Protein AF-A0A6L2PKG3-F1 (afdb_monomer_lite)

InterPro domains:
  IPR033587 Meiosis 1 arrest protein [PTHR28642] (2-167)

Sequence (208 aa):
MQVYELEVLGCLSSSSICQSQLFGQPAHIYPTQCWHLEWEELLTNHQLFTALCKALCERDQYLLARLKGHFHTISELAGYFVLESDGSELLLKAAVSAELVLPTRDVGLPCLSDDTMAQEMFTAVSNCLDQLPLMQEFQPSNFPSGLYSILARNLQHNTLHDNNHFLNGSSNCEMGNSSHPALDVWPNEPQTRGGSKHTRGSSSSSKK

Structure (mmCIF, N/CA/C/O backbone):
data_AF-A0A6L2PKG3-F1
#
_entry.id   AF-A0A6L2PKG3-F1
#
loop_
_atom_site.group_PDB
_atom_site.id
_atom_site.type_symbol
_atom_site.label_atom_id
_atom_site.label_alt_id
_atom_site.label_comp_id
_atom_site.label_asym_id
_atom_site.label_entity_id
_atom_site.label_seq_id
_atom_site.pdbx_PDB_ins_code
_atom_site.Cartn_x
_atom_site.Cartn_y
_atom_site.Cartn_z
_atom_site.occupancy
_atom_site.B_iso_or_equiv
_atom_site.auth_seq_id
_atom_site.auth_comp_id
_atom_site.auth_asym_id
_atom_site.auth_atom_id
_atom_site.pdbx_PDB_model_num
ATOM 1 N N . MET A 1 1 ? 16.223 -14.534 -14.209 1.00 59.19 1 MET A N 1
ATOM 2 C CA . MET A 1 1 ? 15.471 -13.598 -13.350 1.00 59.19 1 MET A CA 1
ATOM 3 C C . MET A 1 1 ? 14.116 -13.406 -13.999 1.00 59.19 1 MET A C 1
ATOM 5 O O . MET A 1 1 ? 14.075 -13.185 -15.202 1.00 59.19 1 MET A O 1
ATOM 9 N N . GLN A 1 2 ? 13.035 -13.629 -13.264 1.00 74.75 2 GLN A N 1
ATOM 10 C CA . GLN A 1 2 ? 11.689 -13.551 -13.821 1.00 74.75 2 GLN A CA 1
ATOM 11 C C . GLN A 1 2 ? 11.254 -12.083 -13.852 1.00 74.75 2 GLN A C 1
ATOM 13 O O . GLN A 1 2 ? 11.398 -11.388 -12.849 1.00 74.75 2 GLN A O 1
ATOM 18 N N . VAL A 1 3 ? 10.790 -11.612 -15.008 1.00 83.38 3 VAL A N 1
ATOM 19 C CA . VAL A 1 3 ? 10.302 -10.240 -15.195 1.00 83.38 3 VAL A CA 1
ATOM 20 C C . VAL A 1 3 ? 8.791 -10.255 -15.020 1.00 83.38 3 VAL A C 1
ATOM 22 O O . VAL A 1 3 ? 8.120 -11.112 -15.589 1.00 83.38 3 VAL A O 1
ATOM 25 N N . TYR A 1 4 ? 8.284 -9.335 -14.206 1.00 88.19 4 TYR A N 1
ATOM 26 C CA . TYR A 1 4 ? 6.864 -9.159 -13.927 1.00 88.19 4 TYR A CA 1
ATOM 27 C C . TYR A 1 4 ? 6.431 -7.829 -14.534 1.00 88.19 4 TYR A C 1
ATOM 29 O O . TYR A 1 4 ? 7.102 -6.818 -14.327 1.00 88.19 4 TYR A O 1
ATOM 37 N N . GLU A 1 5 ? 5.321 -7.818 -15.265 1.00 90.75 5 GLU A N 1
ATOM 38 C CA . GLU A 1 5 ? 4.765 -6.591 -15.8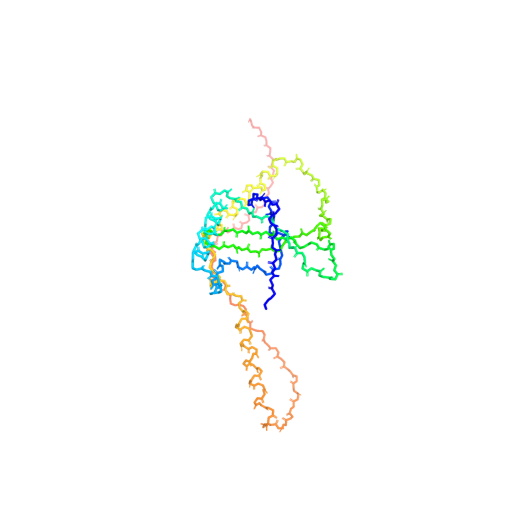33 1.00 90.75 5 GLU A CA 1
ATOM 39 C C . GLU A 1 5 ? 3.534 -6.165 -15.028 1.00 90.75 5 GLU A C 1
ATOM 41 O O . GLU A 1 5 ? 2.560 -6.911 -14.914 1.00 90.75 5 GLU A O 1
ATOM 46 N N . LEU A 1 6 ? 3.582 -4.961 -14.460 1.00 93.25 6 LEU A N 1
ATOM 47 C CA . LEU A 1 6 ? 2.461 -4.353 -13.750 1.00 93.25 6 LEU A CA 1
ATOM 48 C C . LEU A 1 6 ? 1.795 -3.314 -14.649 1.00 93.25 6 LEU A C 1
ATOM 50 O O . LEU A 1 6 ? 2.429 -2.370 -15.112 1.00 93.25 6 LEU A O 1
ATOM 54 N N . GLU A 1 7 ? 0.497 -3.470 -14.862 1.00 94.69 7 GLU A N 1
ATOM 55 C CA . GLU A 1 7 ? -0.333 -2.493 -15.549 1.00 94.69 7 GLU A CA 1
ATOM 56 C C . GLU A 1 7 ? -1.051 -1.615 -14.534 1.00 94.69 7 GLU A C 1
ATOM 58 O O . GLU A 1 7 ? -1.839 -2.112 -13.730 1.00 94.69 7 GLU A O 1
ATOM 63 N N . VAL A 1 8 ? -0.815 -0.307 -14.597 1.00 96.62 8 VAL A N 1
ATOM 64 C CA . VAL A 1 8 ? -1.538 0.670 -13.780 1.00 96.62 8 VAL A CA 1
ATOM 65 C C . VAL A 1 8 ? -2.966 0.803 -14.309 1.00 96.62 8 VAL A C 1
ATOM 67 O O . VAL A 1 8 ? -3.179 1.176 -15.460 1.00 96.62 8 VAL A O 1
ATOM 70 N N . LEU A 1 9 ? -3.942 0.501 -13.455 1.00 96.44 9 LEU A N 1
ATOM 71 C CA . LEU A 1 9 ? -5.370 0.595 -13.757 1.00 96.44 9 LEU A CA 1
ATOM 72 C C . LEU A 1 9 ? -5.948 1.971 -13.413 1.00 96.44 9 LEU A C 1
ATOM 74 O O . LEU A 1 9 ? -6.900 2.415 -14.048 1.00 96.44 9 LEU A O 1
ATOM 78 N N . GLY A 1 10 ? -5.389 2.643 -12.406 1.00 97.00 10 GLY A N 1
ATOM 79 C CA . GLY A 1 10 ? -5.834 3.969 -11.992 1.00 97.00 10 GLY A CA 1
ATOM 80 C C . GLY A 1 10 ? -5.193 4.444 -10.692 1.00 97.00 10 GLY A C 1
ATOM 81 O O . GLY A 1 10 ? -4.380 3.738 -10.093 1.00 97.00 10 GLY A O 1
ATOM 82 N N . CYS A 1 11 ? -5.590 5.641 -10.260 1.00 97.00 11 CYS A N 1
ATOM 83 C CA . CYS A 1 11 ? -5.205 6.209 -8.971 1.00 97.00 11 CYS A CA 1
ATOM 84 C C . CYS A 1 11 ? -6.323 6.024 -7.939 1.00 97.00 11 CYS A C 1
ATOM 86 O O . CYS A 1 11 ? -7.505 6.154 -8.260 1.00 97.00 11 CYS A O 1
ATOM 88 N N . LEU A 1 12 ? -5.935 5.780 -6.694 1.00 95.94 12 LEU A N 1
ATOM 89 C CA . LEU A 1 12 ? -6.803 5.694 -5.525 1.00 95.94 12 LEU A CA 1
ATOM 90 C C . LEU A 1 12 ? -6.455 6.829 -4.561 1.00 95.94 12 LEU A C 1
ATOM 92 O O . LEU A 1 12 ? -5.289 7.193 -4.449 1.00 95.94 12 LEU A O 1
ATOM 96 N N . SER A 1 13 ? -7.440 7.370 -3.846 1.00 95.06 13 SER A N 1
ATOM 97 C CA . SER A 1 13 ? -7.170 8.237 -2.687 1.00 95.06 13 SER A CA 1
ATOM 98 C C . SER A 1 13 ? -6.563 7.397 -1.563 1.00 95.06 13 SER A C 1
ATOM 100 O O . SER A 1 13 ? -7.021 6.268 -1.362 1.00 95.06 13 SER A O 1
ATOM 102 N N . SER A 1 14 ? -5.606 7.921 -0.798 1.00 89.00 14 SER A N 1
ATOM 103 C CA . SER A 1 14 ? -5.003 7.185 0.327 1.00 89.00 14 SER A CA 1
ATOM 104 C C . SER A 1 14 ? -6.048 6.696 1.344 1.00 89.00 14 SER A C 1
ATOM 106 O O . SER A 1 14 ? -5.991 5.571 1.833 1.00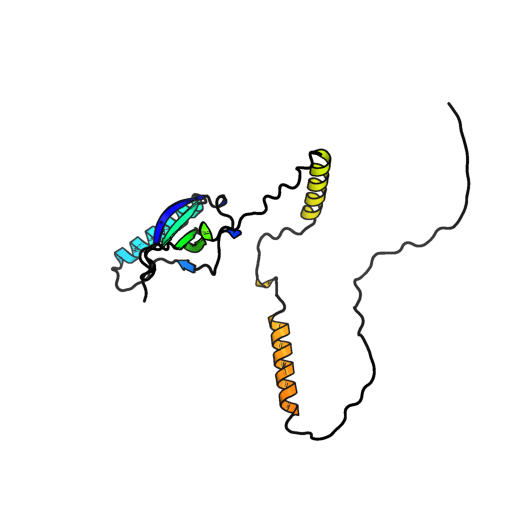 89.00 14 SER A O 1
ATOM 108 N N . SER A 1 15 ? -7.091 7.501 1.560 1.00 92.50 15 SER A N 1
ATOM 109 C CA . SER A 1 15 ? -8.237 7.213 2.429 1.00 92.50 15 SER A CA 1
ATOM 110 C C . SER A 1 15 ? -9.242 6.195 1.876 1.00 92.50 15 SER A C 1
ATOM 112 O O . SER A 1 15 ? -10.135 5.762 2.603 1.00 92.50 15 SER A O 1
ATOM 114 N N . SER A 1 16 ? -9.143 5.820 0.596 1.00 90.50 16 SER A N 1
ATOM 115 C CA . SER A 1 16 ? -10.139 4.960 -0.062 1.00 90.50 16 SER A CA 1
ATOM 116 C C . SER A 1 16 ? -9.920 3.464 0.151 1.00 90.50 16 SER A C 1
ATOM 118 O O . SER A 1 16 ? -10.818 2.678 -0.146 1.00 90.50 16 SER A O 1
ATOM 120 N N . ILE A 1 17 ? -8.756 3.064 0.671 1.00 90.06 17 ILE A N 1
ATOM 121 C CA . ILE A 1 17 ? -8.424 1.662 0.916 1.00 90.06 17 ILE A CA 1
ATOM 122 C C . ILE A 1 17 ? -8.165 1.403 2.397 1.00 90.06 17 ILE A C 1
ATOM 124 O O . ILE A 1 17 ? -7.425 2.124 3.064 1.00 90.06 17 ILE A O 1
ATOM 128 N N . CYS A 1 18 ? -8.766 0.336 2.922 1.00 89.19 18 CYS A N 1
ATOM 129 C CA . CYS A 1 18 ? -8.509 -0.100 4.288 1.00 89.19 18 CYS A CA 1
ATOM 130 C C . CYS A 1 18 ? -7.299 -1.040 4.328 1.00 89.19 18 CYS A C 1
ATOM 132 O O . CYS A 1 18 ? -7.160 -1.909 3.469 1.00 89.19 18 CYS A O 1
ATOM 134 N N . GLN A 1 19 ? -6.471 -0.956 5.375 1.00 89.56 19 GLN A N 1
ATOM 135 C CA . GLN A 1 19 ? -5.358 -1.898 5.565 1.00 89.56 19 GLN A CA 1
ATOM 136 C C . GLN A 1 19 ? -5.829 -3.361 5.670 1.00 89.56 19 GLN A C 1
ATOM 138 O O . GLN A 1 19 ? -5.064 -4.260 5.352 1.00 89.56 19 GLN A O 1
ATOM 143 N N . SER A 1 20 ? -7.089 -3.622 6.046 1.00 89.62 20 SER A N 1
ATOM 144 C CA . SER A 1 20 ? -7.669 -4.977 6.047 1.00 89.62 20 SER A CA 1
ATOM 145 C C . SER A 1 20 ? -7.888 -5.563 4.646 1.00 89.62 20 SER A C 1
ATOM 147 O O . SER A 1 20 ? -8.054 -6.773 4.508 1.00 89.62 20 SER A O 1
ATOM 149 N N . GLN A 1 21 ? -7.890 -4.720 3.611 1.00 90.94 21 GLN A N 1
ATOM 150 C CA . GLN A 1 21 ? -7.979 -5.116 2.203 1.00 90.94 21 GLN A CA 1
ATOM 151 C C . GLN A 1 21 ? -6.596 -5.281 1.562 1.00 90.94 21 GLN A C 1
ATOM 153 O O . GLN A 1 21 ? -6.498 -5.543 0.363 1.00 90.94 21 GLN A O 1
ATOM 158 N N . LEU A 1 22 ? -5.529 -5.130 2.347 1.00 93.56 22 LEU A N 1
ATOM 159 C CA . LEU A 1 22 ? -4.151 -5.341 1.935 1.00 93.56 22 LEU A CA 1
ATOM 160 C C . LEU A 1 22 ? -3.585 -6.528 2.709 1.00 93.56 22 LEU A C 1
ATOM 162 O O . LEU A 1 22 ? -3.863 -6.704 3.894 1.00 93.56 22 LEU A O 1
ATOM 166 N N . PHE A 1 23 ? -2.798 -7.369 2.046 1.00 91.19 23 PHE A N 1
ATOM 167 C CA . PHE A 1 23 ? -2.243 -8.558 2.686 1.00 91.19 23 PHE A CA 1
ATOM 168 C C . PHE A 1 23 ? -0.859 -8.921 2.157 1.00 91.19 23 PHE A C 1
ATOM 170 O O . PHE A 1 23 ? -0.375 -8.401 1.150 1.00 91.19 23 PHE A O 1
ATOM 177 N N . GLY A 1 24 ? -0.234 -9.865 2.859 1.00 90.31 24 GLY A N 1
ATOM 178 C CA . GLY A 1 24 ? 1.090 -10.365 2.531 1.00 90.31 24 GLY A CA 1
ATOM 179 C C . GLY A 1 24 ? 2.212 -9.434 2.978 1.00 90.31 24 GLY A C 1
ATOM 180 O O . GLY A 1 24 ? 2.000 -8.404 3.618 1.00 90.31 24 GLY A O 1
ATOM 181 N N . GLN A 1 25 ? 3.436 -9.848 2.664 1.00 91.75 25 GLN A N 1
ATOM 182 C CA . GLN A 1 25 ? 4.620 -9.045 2.917 1.00 91.75 25 GLN A CA 1
ATOM 183 C C . GLN A 1 25 ? 4.756 -7.990 1.810 1.00 91.75 25 GLN A C 1
ATOM 185 O O . GLN A 1 25 ? 4.758 -8.364 0.634 1.00 91.75 25 GLN A O 1
ATOM 190 N N . PRO A 1 26 ? 4.874 -6.697 2.152 1.00 93.88 26 PRO A N 1
ATOM 191 C CA . PRO A 1 26 ? 5.075 -5.661 1.154 1.00 93.88 26 PRO A CA 1
ATOM 192 C C . PRO A 1 26 ? 6.450 -5.790 0.486 1.00 93.88 26 PRO A C 1
ATOM 194 O O . PRO A 1 26 ? 7.408 -6.273 1.096 1.00 93.88 26 PRO A O 1
ATOM 197 N N . ALA A 1 27 ? 6.550 -5.329 -0.759 1.00 93.50 27 ALA A N 1
ATOM 198 C CA . ALA A 1 27 ? 7.800 -5.282 -1.512 1.00 93.50 27 ALA A CA 1
ATOM 199 C C . ALA A 1 27 ? 8.176 -3.838 -1.855 1.00 93.50 27 ALA A C 1
ATOM 201 O O . ALA A 1 27 ? 7.320 -3.046 -2.239 1.00 93.50 27 ALA A O 1
ATOM 202 N N . HIS A 1 28 ? 9.462 -3.511 -1.750 1.00 94.94 28 HIS A N 1
ATOM 203 C CA . HIS A 1 28 ? 9.989 -2.208 -2.147 1.00 94.94 28 HIS A CA 1
ATOM 204 C C . HIS A 1 28 ? 10.347 -2.225 -3.634 1.00 94.94 28 HIS A C 1
ATOM 206 O O . HIS A 1 28 ? 11.018 -3.143 -4.115 1.00 94.94 28 HIS A O 1
ATOM 212 N N . ILE A 1 29 ? 9.900 -1.208 -4.360 1.00 95.06 29 ILE A N 1
ATOM 213 C CA . ILE A 1 29 ? 10.200 -0.995 -5.770 1.00 95.06 29 ILE A CA 1
ATOM 214 C C . ILE A 1 29 ? 11.140 0.200 -5.883 1.00 95.06 29 ILE A C 1
ATOM 216 O O . ILE A 1 29 ? 10.873 1.281 -5.358 1.00 95.06 29 ILE A O 1
ATOM 220 N N . TYR A 1 30 ? 12.210 -0.015 -6.642 1.00 94.88 30 TYR A N 1
ATOM 221 C CA . TYR A 1 30 ? 13.256 0.954 -6.929 1.00 94.88 30 TYR A CA 1
ATOM 222 C C . TYR A 1 30 ? 13.420 1.126 -8.438 1.00 94.88 30 TYR A C 1
ATOM 224 O O . TYR A 1 30 ? 13.179 0.172 -9.191 1.00 94.88 30 TYR A O 1
ATOM 232 N N . PRO A 1 31 ? 13.896 2.293 -8.906 1.00 94.50 31 PRO A N 1
ATOM 233 C CA . PRO A 1 31 ? 14.314 2.429 -10.290 1.00 94.50 31 PRO A CA 1
ATOM 234 C C . PRO A 1 31 ? 15.475 1.467 -10.562 1.00 94.50 31 PRO A C 1
ATOM 236 O O . PRO A 1 31 ? 16.392 1.320 -9.752 1.00 94.50 31 PRO A O 1
ATOM 239 N N . THR A 1 32 ? 15.431 0.799 -11.714 1.00 92.12 32 THR A N 1
ATOM 240 C CA . THR A 1 32 ? 16.469 -0.159 -12.102 1.00 92.12 32 THR A CA 1
ATOM 241 C C . THR A 1 32 ? 17.841 0.509 -12.203 1.00 92.12 32 THR A C 1
ATOM 243 O O . THR A 1 32 ? 17.966 1.638 -12.671 1.00 92.12 32 THR A O 1
ATOM 246 N N . GLN A 1 33 ? 18.874 -0.222 -11.789 1.00 90.56 33 GLN A N 1
ATOM 247 C CA . GLN A 1 33 ? 20.287 0.122 -11.988 1.00 90.56 33 GLN A CA 1
ATOM 248 C C . GLN A 1 33 ? 20.949 -0.874 -12.954 1.00 90.56 33 GLN A C 1
ATOM 250 O O . GLN A 1 33 ? 22.144 -1.156 -12.867 1.00 90.56 33 GLN A O 1
ATOM 255 N N . CYS A 1 34 ? 20.152 -1.496 -13.830 1.00 88.56 34 CYS A N 1
ATOM 256 C CA . CYS A 1 34 ? 20.637 -2.509 -14.757 1.00 88.56 34 CYS A CA 1
ATOM 257 C C . CYS A 1 34 ? 21.667 -1.913 -15.721 1.00 88.56 34 CYS A C 1
ATOM 259 O O . CYS A 1 34 ? 21.332 -1.096 -16.571 1.00 88.56 34 CYS A O 1
ATOM 261 N N . TRP A 1 35 ? 22.906 -2.394 -15.635 1.00 84.88 35 TRP A N 1
ATOM 262 C CA . TRP A 1 35 ? 24.022 -1.915 -16.454 1.00 84.88 35 TRP A CA 1
ATOM 263 C C . TRP A 1 35 ? 23.871 -2.181 -17.959 1.00 84.88 35 TRP A C 1
ATOM 265 O O . TRP A 1 35 ? 24.628 -1.623 -18.742 1.00 84.88 35 TRP A O 1
ATOM 275 N N . HIS A 1 36 ? 22.933 -3.043 -18.369 1.00 89.38 36 HIS A N 1
ATOM 276 C CA . HIS A 1 36 ? 22.673 -3.320 -19.787 1.00 89.38 36 HIS A CA 1
ATOM 277 C C . HIS A 1 36 ? 21.881 -2.202 -20.484 1.00 89.38 36 HIS A C 1
ATOM 279 O O . HIS A 1 36 ? 21.731 -2.256 -21.701 1.00 89.38 36 HIS A O 1
ATOM 285 N N . LEU A 1 37 ? 21.331 -1.246 -19.730 1.00 89.94 37 LEU A N 1
ATOM 286 C CA . LEU A 1 37 ? 20.651 -0.076 -20.279 1.00 89.94 37 LEU A CA 1
ATOM 287 C C . LEU A 1 37 ? 21.652 1.061 -20.486 1.00 89.94 37 LEU A C 1
ATOM 289 O O . LEU A 1 37 ? 22.631 1.185 -19.747 1.00 89.94 37 LEU A O 1
ATOM 293 N N . GLU A 1 38 ? 21.376 1.915 -21.466 1.00 94.94 38 GLU A N 1
ATOM 294 C CA . GLU A 1 38 ? 22.182 3.110 -21.704 1.00 94.94 38 GLU A CA 1
ATOM 295 C C . GLU A 1 38 ? 22.088 4.075 -20.513 1.00 94.94 38 GLU A C 1
ATOM 297 O O . GLU A 1 38 ? 21.046 4.209 -19.863 1.00 94.94 38 GLU A O 1
ATOM 302 N N . TRP A 1 39 ? 23.175 4.795 -20.228 1.00 93.12 39 TRP A N 1
ATOM 303 C CA . TRP A 1 39 ? 23.236 5.704 -19.077 1.00 93.12 39 TRP A CA 1
ATOM 304 C C . TRP A 1 39 ? 22.135 6.773 -19.087 1.00 93.12 39 TRP A C 1
ATOM 306 O O . TRP A 1 39 ? 21.582 7.097 -18.035 1.00 93.12 39 TRP A O 1
ATOM 316 N N . GLU A 1 40 ? 21.796 7.307 -20.261 1.00 95.69 40 GLU A N 1
ATOM 317 C CA . GLU A 1 40 ? 20.725 8.298 -20.415 1.00 95.69 40 GLU A CA 1
ATOM 318 C C . GLU A 1 40 ? 19.339 7.708 -20.118 1.00 95.69 40 GLU A C 1
ATOM 320 O O . GLU A 1 40 ? 18.490 8.381 -19.527 1.00 95.69 40 GLU A O 1
ATOM 325 N N . GLU A 1 41 ? 19.120 6.438 -20.467 1.00 95.50 41 GLU A N 1
ATOM 326 C CA . GLU A 1 41 ? 17.889 5.708 -20.163 1.00 95.50 41 GLU A CA 1
ATOM 327 C C . GLU A 1 41 ? 17.767 5.457 -18.656 1.00 95.50 41 GLU A C 1
ATOM 329 O O . GLU A 1 41 ? 16.721 5.735 -18.067 1.00 95.50 41 GLU A O 1
ATOM 334 N N . LEU A 1 42 ? 18.854 5.027 -18.003 1.00 95.62 42 LEU A N 1
ATOM 335 C CA . LEU A 1 42 ? 18.903 4.863 -16.546 1.00 95.62 42 LEU A CA 1
ATOM 336 C C . LEU A 1 42 ? 18.614 6.176 -15.813 1.00 95.62 42 LEU A C 1
ATOM 338 O O . LEU A 1 42 ? 17.816 6.197 -14.872 1.00 95.62 42 LEU A O 1
ATOM 342 N N . LEU A 1 43 ? 19.231 7.277 -16.254 1.00 95.31 43 LEU A N 1
ATOM 343 C CA . LEU A 1 43 ? 19.035 8.594 -15.654 1.00 95.31 43 LEU A CA 1
ATOM 344 C C . LEU A 1 43 ? 17.591 9.078 -15.826 1.00 95.31 43 LEU A C 1
ATOM 346 O O . LEU A 1 43 ? 16.977 9.542 -14.863 1.00 95.31 43 LEU A O 1
ATOM 350 N N . THR A 1 44 ? 17.037 8.931 -17.030 1.00 96.38 44 THR A N 1
ATOM 351 C CA . THR A 1 44 ? 15.655 9.320 -17.336 1.00 96.38 44 THR A CA 1
ATOM 352 C C . THR A 1 44 ? 14.664 8.490 -16.523 1.00 96.38 44 THR A C 1
ATOM 354 O O . THR A 1 44 ? 13.768 9.051 -15.893 1.00 96.38 44 THR A O 1
ATOM 357 N N . ASN A 1 45 ? 14.851 7.168 -16.453 1.00 95.69 45 ASN A N 1
ATOM 358 C CA . ASN A 1 45 ? 14.023 6.282 -15.636 1.00 95.69 45 ASN A CA 1
ATOM 359 C C . ASN A 1 45 ? 14.068 6.672 -14.151 1.00 95.69 45 ASN A C 1
ATOM 361 O O . ASN A 1 45 ? 13.030 6.750 -13.499 1.00 95.69 45 ASN A O 1
ATOM 365 N N . HIS A 1 46 ? 15.255 6.972 -13.620 1.00 95.81 46 HIS A N 1
ATOM 366 C CA . HIS A 1 46 ? 15.408 7.414 -12.235 1.00 95.81 46 HIS A CA 1
ATOM 367 C C . HIS A 1 46 ? 14.664 8.732 -11.958 1.00 95.81 46 HIS A C 1
ATOM 369 O O . HIS A 1 46 ? 13.958 8.852 -10.953 1.00 95.81 46 HIS A O 1
ATOM 375 N N . GLN A 1 47 ? 14.780 9.712 -12.858 1.00 96.25 47 GLN A N 1
ATOM 376 C CA . GLN A 1 47 ? 14.092 11.000 -12.732 1.00 96.25 47 GLN A CA 1
ATOM 377 C C . GLN A 1 47 ? 12.570 10.852 -12.826 1.00 96.25 47 GLN A C 1
ATOM 379 O O . GLN A 1 47 ? 11.856 11.424 -12.002 1.00 96.25 47 GLN A O 1
ATOM 384 N N . LEU A 1 48 ? 12.072 10.056 -13.777 1.00 96.94 48 LEU A N 1
ATOM 385 C CA . LEU A 1 48 ? 10.642 9.776 -13.931 1.00 96.94 48 LEU A CA 1
ATOM 386 C C . LEU A 1 48 ? 10.074 9.047 -12.715 1.00 96.94 48 LEU A C 1
ATOM 388 O O . LEU A 1 48 ? 9.023 9.437 -12.213 1.00 96.94 48 LEU A O 1
ATOM 392 N N . PHE A 1 49 ? 10.780 8.034 -12.210 1.00 97.12 49 PHE A N 1
ATOM 393 C CA . PHE A 1 49 ? 10.376 7.308 -11.010 1.00 97.12 49 PHE A CA 1
ATOM 394 C C . PHE A 1 49 ? 10.298 8.241 -9.795 1.00 97.12 49 PHE A C 1
ATOM 396 O O . PHE A 1 49 ? 9.289 8.278 -9.101 1.00 97.12 49 PHE A O 1
ATOM 403 N N . THR A 1 50 ? 11.319 9.075 -9.587 1.00 96.44 50 THR A N 1
ATOM 404 C CA . THR A 1 50 ? 11.332 10.051 -8.485 1.00 96.44 50 THR A CA 1
ATOM 405 C C . THR A 1 50 ? 10.196 11.070 -8.616 1.00 96.44 50 THR A C 1
ATOM 407 O O . THR A 1 50 ? 9.547 11.416 -7.628 1.00 96.44 50 THR A O 1
ATOM 410 N N . ALA A 1 51 ? 9.935 11.559 -9.832 1.00 97.19 51 ALA A N 1
ATOM 411 C CA . ALA A 1 51 ? 8.833 12.480 -10.094 1.00 97.19 51 ALA A CA 1
ATOM 412 C C . ALA A 1 51 ? 7.469 11.823 -9.835 1.00 97.19 51 ALA A C 1
ATOM 414 O O . ALA A 1 51 ? 6.594 12.458 -9.250 1.00 97.19 51 ALA A O 1
ATOM 415 N N . LEU A 1 52 ? 7.306 10.551 -10.213 1.00 97.38 52 LEU A N 1
ATOM 416 C CA . LEU A 1 52 ? 6.111 9.763 -9.924 1.00 97.38 52 LEU A CA 1
ATOM 417 C C . LEU A 1 52 ? 5.886 9.634 -8.413 1.00 97.38 52 LEU A C 1
ATOM 419 O O . LEU A 1 52 ? 4.795 9.953 -7.944 1.00 97.38 52 LEU A O 1
ATOM 423 N N . CYS A 1 53 ? 6.908 9.228 -7.653 1.00 96.94 53 CYS A N 1
ATOM 424 C CA . CYS A 1 53 ? 6.810 9.082 -6.200 1.00 96.94 53 CYS A CA 1
ATOM 425 C C . CYS A 1 53 ? 6.375 10.388 -5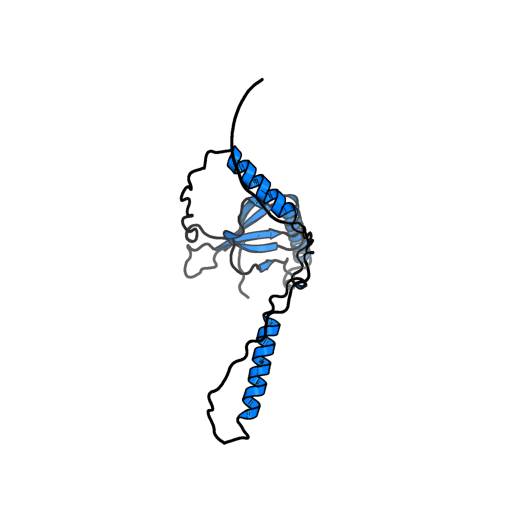.525 1.00 96.94 53 CYS A C 1
ATOM 427 O O . CYS A 1 53 ? 5.446 10.392 -4.716 1.00 96.94 53 CYS A O 1
ATOM 429 N N . LYS A 1 54 ? 6.997 11.513 -5.898 1.00 96.75 54 LYS A N 1
ATOM 430 C CA . LYS A 1 54 ? 6.633 12.836 -5.369 1.00 96.75 54 LYS A CA 1
ATOM 431 C C . LYS A 1 54 ? 5.214 13.240 -5.746 1.00 96.75 54 LYS A C 1
ATOM 433 O O . LYS A 1 54 ? 4.463 13.675 -4.880 1.00 96.75 54 LYS A O 1
ATOM 438 N N . ALA A 1 55 ? 4.826 13.050 -7.007 1.00 96.75 55 ALA A N 1
ATOM 439 C CA . ALA A 1 55 ? 3.489 13.396 -7.475 1.00 96.75 55 ALA A CA 1
ATOM 440 C C . ALA A 1 55 ? 2.392 12.603 -6.749 1.00 96.75 55 ALA A C 1
ATOM 442 O O . ALA A 1 55 ? 1.324 13.152 -6.491 1.00 96.75 55 ALA A O 1
ATOM 443 N N . LEU A 1 56 ? 2.643 11.334 -6.411 1.00 96.69 56 LEU A N 1
ATOM 444 C CA . LEU A 1 56 ? 1.717 10.516 -5.625 1.00 96.69 56 LEU A CA 1
ATOM 445 C C . LEU A 1 56 ? 1.588 11.020 -4.183 1.00 96.69 56 LEU A C 1
ATOM 447 O O . LEU A 1 56 ? 0.467 11.180 -3.706 1.00 96.69 56 LEU A O 1
ATOM 451 N N . CYS A 1 57 ? 2.705 11.348 -3.522 1.00 95.00 57 CYS A N 1
ATOM 452 C CA . CYS A 1 57 ? 2.685 11.903 -2.165 1.00 95.00 57 CYS A CA 1
ATOM 453 C C . CYS A 1 57 ? 1.987 13.266 -2.100 1.00 95.00 57 CYS A C 1
ATOM 455 O O . CYS A 1 57 ? 1.132 13.476 -1.249 1.00 95.00 57 CYS A O 1
ATOM 457 N N . GLU A 1 58 ? 2.310 14.187 -3.013 1.00 96.00 58 GLU A N 1
ATOM 458 C CA . GLU A 1 58 ? 1.710 15.530 -3.049 1.00 96.00 58 GLU A CA 1
ATOM 459 C C . GLU A 1 58 ? 0.198 15.498 -3.302 1.00 96.00 58 GLU A C 1
ATOM 461 O O . GLU A 1 58 ? -0.524 16.406 -2.893 1.00 96.00 58 GLU A O 1
ATOM 466 N N . ARG A 1 59 ? -0.284 14.456 -3.988 1.00 96.12 59 ARG A N 1
ATOM 467 C CA . ARG A 1 59 ? -1.704 14.261 -4.298 1.00 96.12 59 ARG A CA 1
ATOM 468 C C . ARG A 1 59 ? -2.432 13.376 -3.294 1.00 96.12 59 ARG A C 1
ATOM 470 O O . ARG A 1 59 ? -3.633 13.195 -3.466 1.00 96.12 59 ARG A O 1
ATOM 477 N N . ASP A 1 60 ? -1.731 12.833 -2.300 1.00 95.62 60 ASP A N 1
ATOM 478 C CA . ASP A 1 60 ? -2.261 11.859 -1.341 1.00 95.62 60 ASP A CA 1
ATOM 479 C C . ASP A 1 60 ? -2.943 10.663 -2.044 1.00 95.62 60 ASP A C 1
ATOM 481 O O . ASP A 1 60 ? -4.082 10.275 -1.764 1.00 95.62 60 ASP A O 1
ATOM 485 N N . GLN A 1 61 ? -2.252 10.125 -3.057 1.00 96.94 61 GLN A N 1
ATOM 486 C CA . GLN A 1 61 ? -2.764 9.097 -3.961 1.00 96.94 61 GLN A CA 1
ATOM 487 C C . GLN A 1 61 ? -1.876 7.856 -4.011 1.00 96.94 61 GLN A C 1
ATOM 489 O O . GLN A 1 61 ? -0.651 7.929 -3.954 1.00 96.94 61 GLN A O 1
ATOM 494 N N . TYR A 1 62 ? -2.517 6.710 -4.224 1.00 96.75 62 TYR A N 1
ATOM 495 C CA . TYR A 1 62 ? -1.881 5.426 -4.505 1.00 96.75 62 TYR A CA 1
ATOM 496 C C . TYR A 1 62 ? -2.169 4.982 -5.939 1.00 96.75 62 TYR A C 1
ATOM 498 O O . TYR A 1 62 ? -3.145 5.423 -6.548 1.00 96.75 62 TYR A O 1
ATOM 506 N N . LEU A 1 63 ? -1.358 4.073 -6.480 1.00 97.44 63 LEU A N 1
ATOM 507 C CA . LEU A 1 63 ? -1.652 3.427 -7.763 1.00 97.44 63 LEU A CA 1
ATOM 508 C C . LEU A 1 63 ? -2.285 2.061 -7.532 1.00 97.44 63 LEU A C 1
ATOM 510 O O . LEU A 1 63 ? -1.744 1.246 -6.789 1.00 97.44 63 LEU A O 1
ATOM 514 N N . LEU A 1 64 ? -3.388 1.786 -8.222 1.00 97.25 64 LEU A N 1
ATOM 515 C CA . LEU A 1 64 ? -3.917 0.436 -8.368 1.00 97.25 64 LEU A CA 1
ATOM 516 C C . LEU A 1 64 ? -3.318 -0.184 -9.626 1.00 97.25 64 LEU A C 1
ATOM 518 O O . LEU A 1 64 ? -3.464 0.367 -10.719 1.00 97.25 64 LEU A O 1
ATOM 522 N N . ALA A 1 65 ? -2.680 -1.338 -9.486 1.00 96.31 65 ALA A N 1
ATOM 523 C CA . ALA A 1 65 ? -2.072 -2.064 -10.586 1.00 96.31 65 ALA A CA 1
ATOM 524 C C . ALA A 1 65 ? -2.540 -3.519 -10.646 1.00 96.31 65 ALA A C 1
ATOM 526 O O . ALA A 1 65 ? -2.964 -4.108 -9.651 1.00 96.31 65 ALA A O 1
ATOM 527 N N 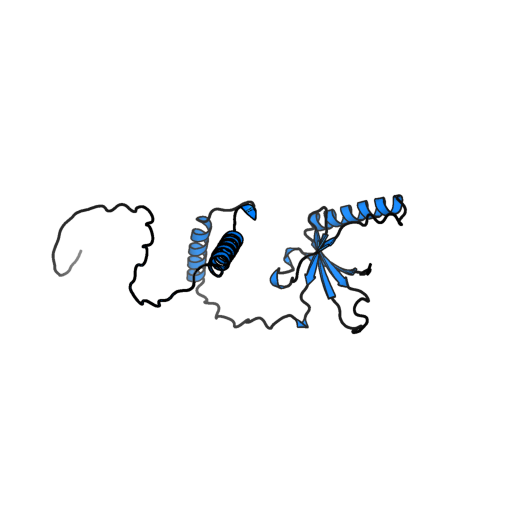. ARG A 1 66 ? -2.430 -4.107 -11.834 1.00 93.94 66 ARG A N 1
ATOM 528 C CA . ARG A 1 66 ? -2.692 -5.519 -12.107 1.00 93.94 66 ARG A CA 1
ATOM 529 C C . ARG A 1 66 ? -1.459 -6.175 -12.706 1.00 93.94 66 ARG A C 1
ATOM 531 O O . ARG A 1 66 ? -0.830 -5.614 -13.598 1.00 93.94 66 ARG A O 1
ATOM 538 N N . LEU A 1 67 ? -1.153 -7.390 -12.268 1.00 90.88 67 LEU A N 1
ATOM 539 C CA . LEU A 1 67 ? -0.089 -8.198 -12.856 1.00 90.88 67 LEU A CA 1
ATOM 540 C C . LEU A 1 67 ? -0.518 -8.790 -14.208 1.00 90.88 67 LEU A C 1
ATOM 542 O O . LEU A 1 67 ? -1.547 -9.462 -14.298 1.00 90.88 67 LEU A O 1
ATOM 546 N N . LYS A 1 68 ? 0.280 -8.561 -15.254 1.00 87.19 68 LYS A N 1
ATOM 547 C CA . LYS A 1 68 ? 0.057 -9.071 -16.612 1.00 87.19 68 LYS A CA 1
ATOM 548 C C . LYS A 1 68 ? 0.754 -10.407 -16.851 1.00 87.19 68 LYS A C 1
ATOM 550 O O . LYS A 1 68 ? 1.902 -10.592 -16.467 1.00 87.19 68 LYS A O 1
ATOM 555 N N . GLY A 1 69 ? 0.063 -11.316 -17.546 1.00 71.75 69 GLY A N 1
ATOM 556 C CA . GLY A 1 69 ? 0.669 -12.452 -18.260 1.00 71.75 69 GLY A CA 1
ATOM 557 C C . GLY A 1 69 ? 1.389 -13.506 -17.413 1.00 71.75 69 GLY A C 1
ATOM 558 O O . GLY A 1 69 ? 2.046 -14.378 -17.976 1.00 71.75 69 GLY A O 1
ATOM 559 N N . HIS A 1 70 ? 1.279 -13.443 -16.084 1.00 67.19 70 HIS A N 1
ATOM 560 C CA . HIS A 1 70 ? 2.179 -14.181 -15.194 1.00 67.19 70 HIS A CA 1
ATOM 561 C C . HIS A 1 70 ? 1.672 -15.551 -14.748 1.00 67.19 70 HIS A C 1
ATOM 563 O O . HIS A 1 70 ? 2.449 -16.409 -14.331 1.00 67.19 70 HIS A O 1
ATOM 569 N N . PHE A 1 71 ? 0.368 -15.782 -14.853 1.00 65.75 71 PHE A N 1
ATOM 570 C CA . PHE A 1 71 ? -0.248 -17.057 -14.506 1.00 65.75 71 PHE A CA 1
ATOM 571 C C . PHE A 1 71 ? -0.402 -17.901 -15.774 1.00 65.75 71 PHE A C 1
ATOM 573 O O . PHE A 1 71 ? -1.495 -18.055 -16.310 1.00 65.75 71 PHE A O 1
ATOM 580 N N . HIS A 1 72 ? 0.714 -18.446 -16.274 1.00 59.91 72 HIS A N 1
ATOM 581 C CA . HIS A 1 72 ? 0.746 -19.256 -17.505 1.00 59.91 72 HIS A CA 1
ATOM 582 C C . HIS A 1 72 ? -0.217 -20.458 -17.488 1.00 59.91 72 HIS A C 1
ATOM 584 O O . HIS A 1 72 ? -0.629 -20.928 -18.544 1.00 59.91 72 HIS A O 1
ATOM 590 N N . THR A 1 73 ? -0.590 -20.951 -16.306 1.00 59.62 73 THR A N 1
ATOM 591 C CA . THR A 1 73 ? -1.546 -22.051 -16.115 1.00 59.62 73 THR A CA 1
ATOM 592 C C . THR A 1 73 ? -2.998 -21.601 -15.951 1.00 59.62 73 THR A C 1
ATOM 594 O O . THR A 1 73 ? -3.891 -22.425 -16.123 1.00 59.62 73 THR A O 1
ATOM 597 N N . ILE A 1 74 ? -3.259 -20.330 -15.619 1.00 62.72 74 ILE A N 1
ATOM 598 C CA . ILE A 1 74 ? -4.606 -19.800 -15.355 1.00 62.72 74 ILE A CA 1
ATOM 599 C C . ILE A 1 74 ? -4.678 -18.377 -15.917 1.00 62.72 74 ILE A C 1
ATOM 601 O O . ILE A 1 74 ? -4.535 -17.395 -15.195 1.00 62.72 74 ILE A O 1
ATOM 605 N N . SER A 1 75 ? -4.891 -18.269 -17.230 1.00 62.38 75 SER A N 1
ATOM 606 C CA . SER A 1 75 ? -4.870 -16.991 -17.959 1.00 62.38 75 SER A CA 1
ATOM 607 C C . SER A 1 75 ? -5.943 -15.982 -17.509 1.00 62.38 75 SER A C 1
ATOM 609 O O . SER A 1 75 ? -5.890 -14.823 -17.915 1.00 62.38 75 SER A O 1
ATOM 611 N N . GLU A 1 76 ? -6.914 -16.415 -16.704 1.00 69.50 76 GLU A N 1
ATOM 612 C CA . GLU A 1 76 ? -8.025 -15.603 -16.191 1.00 69.50 76 GLU A CA 1
ATOM 613 C C . GLU A 1 76 ? -7.746 -15.011 -14.800 1.00 69.50 76 GLU A C 1
ATOM 615 O O . GLU A 1 76 ? -8.447 -14.094 -14.374 1.00 69.50 76 GLU A O 1
ATOM 620 N N . LEU A 1 77 ? -6.725 -15.505 -14.087 1.00 77.19 77 LEU A N 1
ATOM 621 C CA . LEU A 1 77 ? -6.405 -15.023 -12.747 1.00 77.19 77 LEU A CA 1
ATOM 622 C C . LEU A 1 77 ? -5.664 -13.684 -12.828 1.00 77.19 77 LEU A C 1
ATOM 624 O O . LEU A 1 77 ? -4.615 -13.575 -13.464 1.00 77.19 77 LEU A O 1
ATOM 628 N N . ALA A 1 78 ? -6.188 -12.673 -12.142 1.00 82.25 78 ALA A N 1
ATOM 629 C CA . ALA A 1 78 ? -5.568 -11.361 -12.029 1.00 82.25 78 ALA A CA 1
ATOM 630 C C . ALA A 1 78 ? -5.094 -11.122 -10.592 1.00 82.25 78 ALA A C 1
ATOM 632 O O . ALA A 1 78 ? -5.875 -11.209 -9.649 1.00 82.25 78 ALA A O 1
ATOM 633 N N . GLY A 1 79 ? -3.813 -10.790 -10.429 1.00 89.62 79 GLY A N 1
ATOM 634 C CA . GLY A 1 79 ? -3.281 -10.292 -9.162 1.00 89.62 79 GLY A CA 1
ATOM 635 C C . GLY A 1 79 ? -3.377 -8.772 -9.120 1.00 89.62 79 GLY A C 1
ATOM 636 O O . GLY A 1 79 ? -2.852 -8.117 -10.024 1.00 89.62 79 GLY A O 1
ATOM 637 N N . TYR A 1 80 ? -4.025 -8.225 -8.093 1.00 94.25 80 TYR A N 1
ATOM 638 C CA . TYR A 1 80 ? -4.151 -6.784 -7.879 1.00 94.25 80 TYR A CA 1
ATOM 639 C C . TYR A 1 80 ? -3.185 -6.306 -6.803 1.00 94.25 80 TYR A C 1
ATOM 641 O O . TYR A 1 80 ? -2.964 -6.981 -5.796 1.00 94.25 80 TYR A O 1
ATOM 649 N N . PHE A 1 81 ? -2.623 -5.124 -7.019 1.00 95.75 81 PHE A N 1
ATOM 650 C CA . PHE A 1 81 ? -1.634 -4.533 -6.136 1.00 95.75 81 PHE A CA 1
ATOM 651 C C . PHE A 1 81 ? -1.886 -3.046 -5.956 1.00 95.75 81 PHE A C 1
ATOM 653 O O . PHE A 1 81 ? -2.302 -2.360 -6.889 1.00 95.75 81 PHE A O 1
ATOM 660 N N . VAL A 1 82 ? -1.575 -2.548 -4.766 1.00 97.06 82 VAL A N 1
ATOM 661 C CA . VAL A 1 82 ? -1.527 -1.119 -4.474 1.00 97.06 82 VAL A CA 1
ATOM 662 C C . VAL A 1 82 ? -0.080 -0.698 -4.304 1.00 97.06 82 VAL A C 1
ATOM 664 O O . VAL A 1 82 ? 0.682 -1.370 -3.610 1.00 97.06 82 VAL A O 1
ATOM 667 N N . LEU A 1 83 ? 0.289 0.398 -4.964 1.00 96.75 83 LEU A N 1
ATOM 668 C CA . LEU A 1 83 ? 1.588 1.036 -4.823 1.00 96.75 83 LEU A CA 1
ATOM 669 C C . LEU A 1 83 ? 1.410 2.339 -4.052 1.00 96.75 83 LEU A C 1
ATOM 671 O O . LEU A 1 83 ? 0.736 3.262 -4.515 1.00 96.75 83 LEU A O 1
ATOM 675 N N . GLU A 1 84 ? 2.025 2.384 -2.882 1.00 95.38 84 GLU A N 1
ATOM 676 C CA . GLU A 1 84 ? 2.091 3.542 -1.997 1.00 95.38 84 GLU A CA 1
ATOM 677 C C . GLU A 1 84 ? 3.475 4.183 -2.105 1.00 95.38 84 GLU A C 1
ATOM 679 O O . GLU A 1 84 ? 4.465 3.476 -2.251 1.00 95.38 84 GLU A O 1
ATOM 684 N N . SER A 1 85 ? 3.554 5.510 -2.054 1.00 94.25 85 SER A N 1
ATOM 685 C CA . SER A 1 85 ? 4.818 6.243 -2.155 1.00 94.25 85 SER A CA 1
ATOM 686 C C . SER A 1 85 ? 5.153 6.929 -0.838 1.00 94.25 85 SER A C 1
ATOM 688 O O . SER A 1 85 ? 4.277 7.547 -0.234 1.00 94.25 85 SER A O 1
ATOM 690 N N . ASP A 1 86 ? 6.426 6.885 -0.445 1.00 88.06 86 ASP A N 1
ATOM 691 C CA . ASP A 1 86 ? 6.990 7.722 0.625 1.00 88.06 86 ASP A CA 1
ATOM 692 C C . ASP A 1 86 ? 7.749 8.956 0.091 1.00 88.06 86 ASP A C 1
ATOM 694 O O . ASP A 1 86 ? 8.307 9.745 0.853 1.00 88.06 86 ASP A O 1
ATOM 698 N N . GLY A 1 87 ? 7.769 9.126 -1.236 1.00 87.50 87 GLY A N 1
ATOM 699 C CA . GLY A 1 87 ? 8.437 10.215 -1.949 1.00 87.50 87 GLY A CA 1
ATOM 700 C C . GLY A 1 87 ? 9.772 9.815 -2.578 1.00 87.50 87 GLY A C 1
ATOM 701 O O . GLY A 1 87 ? 10.259 10.529 -3.458 1.00 87.50 87 GLY A O 1
ATOM 702 N N . SER A 1 88 ? 10.334 8.670 -2.190 1.00 88.25 88 SER A N 1
ATOM 703 C CA . SER A 1 88 ? 11.591 8.134 -2.726 1.00 88.25 88 SER A CA 1
ATOM 704 C C . SER A 1 88 ? 11.453 6.730 -3.308 1.00 88.25 88 SER A C 1
ATOM 706 O O . SER A 1 88 ? 12.107 6.409 -4.300 1.00 88.25 88 SER A O 1
ATOM 708 N N . GLU A 1 89 ? 10.555 5.925 -2.750 1.00 94.25 89 GLU A N 1
ATOM 709 C CA . GLU A 1 89 ? 10.328 4.533 -3.114 1.00 94.25 89 GLU A CA 1
ATOM 710 C C . GLU A 1 89 ? 8.835 4.265 -3.317 1.00 94.25 89 GLU A C 1
ATOM 712 O O . GLU A 1 89 ? 7.980 5.037 -2.878 1.00 94.25 89 GLU A O 1
ATOM 717 N N . LEU A 1 90 ? 8.523 3.144 -3.976 1.00 96.56 90 LEU A N 1
ATOM 718 C CA . LEU A 1 90 ? 7.161 2.622 -4.035 1.00 96.56 90 LEU A CA 1
ATOM 719 C C . LEU A 1 90 ? 7.061 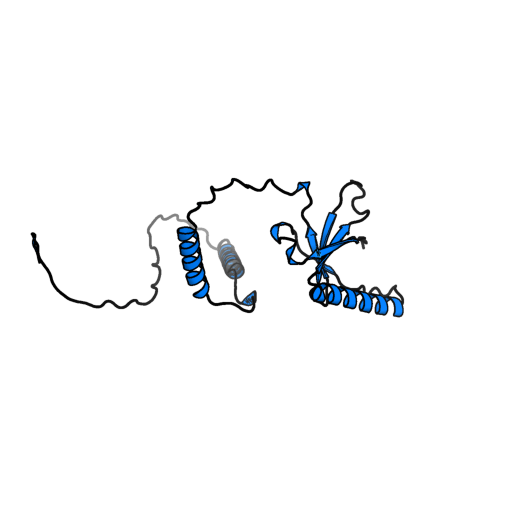1.329 -3.232 1.00 96.56 90 LEU A C 1
ATOM 721 O O . LEU A 1 90 ? 7.808 0.379 -3.456 1.00 96.56 90 LEU A O 1
ATOM 725 N N . LEU A 1 91 ? 6.088 1.277 -2.335 1.00 96.12 91 LEU A N 1
ATOM 726 C CA . LEU A 1 91 ? 5.740 0.112 -1.548 1.00 96.12 91 LEU A CA 1
ATOM 727 C C . LEU A 1 91 ? 4.581 -0.626 -2.218 1.00 96.12 91 LEU A C 1
ATOM 729 O O . LEU A 1 91 ? 3.456 -0.134 -2.275 1.00 96.12 91 LEU A O 1
ATOM 733 N N . LEU A 1 92 ? 4.860 -1.824 -2.719 1.00 95.88 92 LEU A N 1
ATOM 734 C CA . LEU A 1 92 ? 3.898 -2.715 -3.352 1.00 95.88 92 LEU A CA 1
ATOM 735 C C . LEU A 1 92 ? 3.231 -3.606 -2.299 1.00 95.88 92 LEU A C 1
ATOM 737 O O . LEU A 1 92 ? 3.907 -4.373 -1.612 1.00 95.88 92 LEU A O 1
ATOM 741 N N . LYS A 1 93 ? 1.902 -3.554 -2.215 1.00 96.12 93 LYS A N 1
ATOM 742 C CA . LYS A 1 93 ? 1.074 -4.401 -1.341 1.00 96.12 93 LYS A CA 1
ATOM 743 C C . LYS A 1 93 ? 0.062 -5.175 -2.180 1.00 96.12 93 LYS A C 1
ATOM 745 O O . LYS A 1 93 ? -0.525 -4.611 -3.101 1.00 96.12 93 LYS A O 1
ATOM 750 N N . ALA A 1 94 ? -0.156 -6.453 -1.874 1.00 95.25 94 ALA A N 1
ATOM 751 C CA . ALA A 1 94 ? -1.203 -7.225 -2.538 1.00 95.25 94 ALA A CA 1
ATOM 752 C C . ALA A 1 94 ? -2.578 -6.756 -2.049 1.00 95.25 94 ALA A C 1
ATOM 754 O O . ALA A 1 94 ? -2.773 -6.553 -0.848 1.00 95.25 94 ALA A O 1
ATOM 755 N N . ALA A 1 95 ? -3.512 -6.578 -2.980 1.00 94.81 95 ALA A N 1
ATOM 756 C CA . ALA A 1 95 ? -4.868 -6.136 -2.697 1.00 94.81 95 ALA A CA 1
ATOM 757 C C . ALA A 1 95 ? -5.850 -7.308 -2.764 1.00 94.81 95 ALA A C 1
ATOM 759 O O . ALA A 1 95 ? -5.740 -8.182 -3.626 1.00 94.81 95 ALA A O 1
ATOM 760 N N . VAL A 1 96 ? -6.818 -7.312 -1.847 1.00 92.31 96 VAL A N 1
ATOM 761 C CA . VAL A 1 96 ? -7.909 -8.290 -1.799 1.00 92.31 96 VAL A CA 1
ATOM 762 C C . VAL A 1 96 ? -8.743 -8.193 -3.074 1.00 92.31 96 VAL A C 1
ATOM 764 O O . VAL A 1 96 ? -9.221 -7.124 -3.450 1.00 92.31 96 VAL A O 1
ATOM 767 N N . SER A 1 97 ? -8.922 -9.334 -3.730 1.00 91.31 97 SER A N 1
ATOM 768 C CA . SER A 1 97 ? -9.828 -9.505 -4.858 1.00 91.31 97 SER A CA 1
ATOM 769 C C . SER A 1 97 ? -11.250 -9.811 -4.379 1.00 91.31 97 SER A C 1
ATOM 771 O O . SER A 1 97 ? -11.474 -10.180 -3.223 1.00 91.31 97 SER A O 1
ATOM 773 N N . ALA A 1 98 ? -12.235 -9.639 -5.260 1.00 90.75 98 ALA A N 1
ATOM 774 C CA . ALA A 1 98 ? -13.651 -9.729 -4.901 1.00 90.75 98 ALA A CA 1
ATOM 775 C C . ALA A 1 98 ? -14.030 -11.082 -4.268 1.00 90.75 98 ALA A C 1
ATOM 777 O O . ALA A 1 98 ? -14.828 -11.131 -3.338 1.00 90.75 98 ALA A O 1
ATOM 778 N N . GLU A 1 99 ? -13.425 -12.172 -4.730 1.00 89.75 99 GLU A N 1
ATOM 779 C CA . GLU A 1 99 ? -13.646 -13.536 -4.248 1.00 89.75 99 GLU A CA 1
ATOM 780 C C . GLU A 1 99 ? -13.086 -13.810 -2.844 1.00 89.75 99 GLU A C 1
ATOM 782 O O . GLU A 1 99 ? -13.480 -14.785 -2.205 1.00 89.75 99 GLU A O 1
ATOM 787 N N . LEU A 1 100 ? -12.182 -12.957 -2.355 1.00 89.06 100 LEU A N 1
ATOM 788 C CA . LEU A 1 100 ? -11.602 -13.043 -1.014 1.00 89.06 100 LEU A CA 1
ATOM 789 C C . LEU A 1 100 ? -12.344 -12.164 0.004 1.00 89.06 100 LEU A C 1
ATOM 791 O O . LEU A 1 100 ? -12.056 -12.229 1.201 1.00 89.06 100 LEU A O 1
ATOM 795 N N . VAL A 1 101 ? -13.309 -11.355 -0.445 1.00 87.62 101 VAL A N 1
ATOM 796 C CA . VAL A 1 101 ? -14.143 -10.547 0.445 1.00 87.62 101 VAL A CA 1
ATOM 797 C C . VAL A 1 101 ? -15.155 -11.457 1.134 1.00 87.62 101 VAL A C 1
ATOM 799 O O . VAL A 1 101 ? -16.091 -11.972 0.523 1.00 87.62 101 VAL A O 1
ATOM 802 N N . LEU A 1 102 ? -14.976 -11.652 2.439 1.00 82.88 102 LEU A N 1
ATOM 803 C CA . LEU A 1 102 ? -15.967 -12.339 3.258 1.00 82.88 102 LEU A CA 1
ATOM 804 C C . LEU A 1 102 ? -17.193 -11.435 3.455 1.00 82.88 102 LEU A C 1
ATOM 806 O O . LEU A 1 102 ? -17.019 -10.231 3.652 1.00 82.88 102 LEU A O 1
ATOM 810 N N . PRO A 1 103 ? -18.420 -11.989 3.477 1.00 82.38 103 PRO A N 1
ATOM 811 C CA . PRO A 1 103 ? -19.599 -11.238 3.883 1.00 82.38 103 PRO A CA 1
ATOM 812 C C . PRO A 1 103 ? -19.363 -10.620 5.263 1.00 82.38 103 PRO A C 1
ATOM 814 O O . PRO A 1 103 ? -19.201 -11.333 6.261 1.00 82.38 103 PRO A O 1
ATOM 817 N N . THR A 1 104 ? -19.300 -9.294 5.324 1.00 71.38 104 THR A N 1
ATOM 818 C CA . THR A 1 104 ? -19.192 -8.580 6.590 1.00 71.38 104 THR A CA 1
ATOM 819 C C . THR A 1 104 ? -20.467 -8.813 7.383 1.00 71.38 104 THR A C 1
ATOM 821 O O . THR A 1 104 ? -21.575 -8.837 6.844 1.00 71.38 104 THR A O 1
ATOM 824 N N . ARG A 1 105 ? -20.318 -9.027 8.693 1.00 59.38 105 ARG A N 1
ATOM 825 C CA . ARG A 1 105 ? -21.455 -9.062 9.611 1.00 59.38 105 ARG A CA 1
ATOM 826 C C . ARG A 1 105 ? -21.973 -7.639 9.786 1.00 59.38 105 ARG A C 1
ATOM 828 O O . ARG A 1 105 ? -21.822 -7.065 10.857 1.00 59.38 105 ARG A O 1
ATOM 835 N N . ASP A 1 106 ? -22.668 -7.123 8.782 1.00 60.12 106 ASP A N 1
ATOM 836 C CA . ASP A 1 106 ? -23.684 -6.093 8.986 1.00 60.12 106 ASP A CA 1
ATOM 837 C C . ASP A 1 106 ? -24.908 -6.756 9.633 1.00 60.12 106 ASP A C 1
ATOM 839 O O . ASP A 1 106 ? -26.032 -6.734 9.139 1.00 60.12 106 ASP A O 1
ATOM 843 N N . VAL A 1 107 ? -24.677 -7.422 10.768 1.00 57.41 107 VAL A N 1
ATOM 844 C CA . VAL A 1 107 ? -25.743 -7.702 11.714 1.00 57.41 107 VAL A CA 1
ATOM 845 C C . VAL A 1 107 ? -25.979 -6.355 12.358 1.00 57.41 107 VAL A C 1
ATOM 847 O O . VAL A 1 107 ? -25.263 -5.986 13.286 1.00 57.41 107 VAL A O 1
ATOM 850 N N . GLY A 1 108 ? -26.906 -5.595 11.774 1.00 55.97 108 GLY A N 1
ATOM 851 C CA . GLY A 1 108 ? -27.341 -4.305 12.276 1.00 55.97 108 GLY A CA 1
ATOM 852 C C . GLY A 1 108 ? -27.683 -4.437 13.750 1.00 55.97 108 GLY A C 1
ATOM 853 O O . GLY A 1 108 ? -28.774 -4.877 14.114 1.00 55.97 108 GLY A O 1
ATOM 854 N N . LEU A 1 109 ? -26.724 -4.086 14.602 1.00 62.03 109 LEU A N 1
ATOM 855 C CA . LEU A 1 109 ? -27.016 -3.767 15.981 1.00 62.03 109 LEU A CA 1
ATOM 856 C C . LEU A 1 109 ? -28.016 -2.613 15.906 1.00 62.03 109 LEU A C 1
ATOM 858 O O . LEU A 1 109 ? -27.759 -1.656 15.168 1.00 62.03 109 LEU A O 1
ATOM 862 N N . PRO A 1 110 ? -29.179 -2.725 16.569 1.00 62.44 110 PRO A N 1
ATOM 863 C CA . PRO A 1 110 ? -30.172 -1.669 16.527 1.00 62.44 110 PRO A CA 1
ATOM 864 C C . PRO A 1 110 ? -29.475 -0.374 16.923 1.00 62.44 110 PRO A C 1
ATOM 866 O O . PRO A 1 110 ? -28.830 -0.311 17.970 1.00 62.44 110 PRO A O 1
ATOM 869 N N . CYS A 1 111 ? -29.548 0.621 16.039 1.00 58.38 111 CYS A N 1
ATOM 870 C CA . CYS A 1 111 ? -29.073 1.962 16.324 1.00 58.38 111 CYS A CA 1
ATOM 871 C C . CYS A 1 111 ? -29.852 2.417 17.561 1.00 58.38 111 CYS A C 1
ATOM 873 O O . CYS A 1 111 ? -31.060 2.644 17.482 1.00 58.38 111 CYS A O 1
ATOM 875 N N . LEU A 1 112 ? -29.203 2.392 18.728 1.00 58.75 112 LEU A N 1
ATOM 876 C CA . LEU A 1 112 ? -29.815 2.825 19.973 1.00 58.75 112 LEU A CA 1
ATOM 877 C C . LEU A 1 112 ? -30.016 4.329 19.819 1.00 58.75 112 LEU A C 1
ATOM 879 O O . LEU A 1 112 ? -29.069 5.100 19.901 1.00 58.75 112 LEU A O 1
ATOM 883 N N . SER A 1 113 ? -31.251 4.713 19.519 1.00 60.97 113 SER A N 1
ATOM 884 C CA . SER A 1 113 ? -31.715 6.061 19.186 1.00 60.97 113 SER A CA 1
ATOM 885 C C . SER A 1 113 ? -31.685 7.044 20.365 1.00 60.97 113 SER A C 1
ATOM 887 O O . SER A 1 113 ? -32.483 7.976 20.408 1.00 60.97 113 SER A O 1
ATOM 889 N N . ASP A 1 114 ? -30.837 6.798 21.363 1.00 67.19 114 ASP A N 1
ATOM 890 C CA . ASP A 1 114 ? -30.662 7.672 22.517 1.00 67.19 114 ASP A CA 1
ATOM 891 C C . ASP A 1 114 ? -29.377 8.484 22.317 1.00 67.19 114 ASP A C 1
ATOM 893 O O . ASP A 1 114 ? -28.298 8.131 22.803 1.00 67.19 114 ASP A O 1
ATOM 897 N N . ASP A 1 115 ? -29.502 9.555 21.527 1.00 71.25 115 ASP A N 1
ATOM 898 C CA . ASP A 1 115 ? -28.401 10.452 21.149 1.00 71.25 115 ASP A CA 1
ATOM 899 C C . ASP A 1 115 ? -27.666 11.011 22.381 1.00 71.25 115 ASP A C 1
ATOM 901 O O . ASP A 1 115 ? -26.457 11.247 22.344 1.00 71.25 115 ASP A O 1
ATOM 905 N N . THR A 1 116 ? -28.374 11.166 23.503 1.00 76.62 116 THR A N 1
ATOM 906 C CA . THR A 1 116 ? -27.809 11.589 24.787 1.00 76.62 116 THR A CA 1
ATOM 907 C C . THR A 1 116 ? -26.861 10.550 25.382 1.00 76.62 116 THR A C 1
ATOM 909 O O . THR A 1 116 ? -25.724 10.885 25.713 1.00 76.62 116 THR A O 1
ATOM 912 N N . MET A 1 117 ? -27.271 9.281 25.448 1.00 80.12 117 MET A N 1
ATOM 913 C CA . MET A 1 117 ? -26.413 8.195 25.941 1.00 80.12 117 MET A CA 1
ATOM 914 C C . MET A 1 117 ? -25.196 7.977 25.039 1.00 80.12 117 MET A C 1
ATOM 916 O O . MET A 1 117 ? -24.080 7.798 25.526 1.00 80.12 117 MET A O 1
ATOM 920 N N . ALA A 1 118 ? -25.385 8.035 23.718 1.00 84.06 118 ALA A N 1
ATOM 921 C CA . ALA A 1 118 ? -24.288 7.904 22.764 1.00 84.06 118 ALA A CA 1
ATOM 922 C C . ALA A 1 118 ? -23.236 9.012 22.949 1.00 84.06 118 ALA A C 1
ATOM 924 O O . ALA A 1 118 ? -22.034 8.732 22.954 1.00 84.06 118 ALA A O 1
ATOM 925 N N . GLN A 1 119 ? -23.675 10.254 23.173 1.00 87.38 119 GLN A N 1
ATOM 926 C CA . GLN A 1 119 ? -22.781 11.386 23.402 1.00 87.38 119 GLN A CA 1
ATOM 927 C C . GLN A 1 119 ? -22.050 11.299 24.749 1.00 87.38 119 GLN A C 1
ATOM 929 O O . GLN A 1 119 ? -20.860 11.618 24.823 1.00 87.38 119 GLN A O 1
ATOM 934 N N . GLU A 1 120 ? -22.725 10.854 25.811 1.00 90.88 120 GLU A N 1
ATOM 935 C CA . GLU A 1 120 ? -22.097 10.626 27.118 1.00 90.88 120 GLU A CA 1
ATOM 936 C C . GLU A 1 120 ? -21.026 9.534 27.039 1.00 90.88 120 GLU A C 1
ATOM 938 O O . GLU A 1 120 ? -19.908 9.732 27.518 1.00 90.88 120 GLU A O 1
ATOM 943 N N . MET A 1 121 ? -21.323 8.416 26.367 1.00 91.19 121 MET A N 1
ATOM 944 C CA . MET A 1 121 ? -20.360 7.334 26.147 1.00 91.19 121 MET A CA 1
ATOM 945 C C . MET A 1 121 ? -19.173 7.795 25.297 1.00 91.19 121 MET A C 1
ATOM 947 O O . MET A 1 121 ? -18.029 7.505 25.645 1.00 91.19 121 MET A O 1
ATOM 951 N N . PHE A 1 122 ? -19.421 8.552 24.225 1.00 91.81 122 PHE A N 1
ATOM 952 C CA . PHE A 1 122 ? -18.358 9.142 23.412 1.00 91.81 122 PHE A CA 1
ATOM 953 C C . PHE A 1 122 ? -17.459 10.058 24.249 1.00 91.81 122 PHE A C 1
ATOM 955 O O . PHE A 1 122 ? -16.238 9.935 24.205 1.00 91.81 122 PHE A O 1
ATOM 962 N N . THR A 1 123 ? -18.058 10.933 25.060 1.00 94.69 123 THR A N 1
ATOM 963 C CA . THR A 1 123 ? -17.323 11.869 25.923 1.00 94.69 123 THR A CA 1
ATOM 964 C C . THR A 1 123 ? -16.506 11.123 26.978 1.00 94.69 123 THR A C 1
ATOM 966 O O . THR A 1 123 ? -15.346 11.458 27.209 1.00 94.69 123 THR A O 1
ATOM 969 N N . ALA A 1 124 ? -17.073 10.078 27.588 1.00 96.06 124 ALA A N 1
ATOM 970 C CA . ALA A 1 124 ? -16.366 9.238 28.548 1.00 96.06 124 ALA A CA 1
ATOM 971 C C . ALA A 1 124 ? -15.142 8.561 27.914 1.00 96.06 124 ALA A C 1
ATOM 973 O O . ALA A 1 124 ? -14.049 8.629 28.473 1.00 96.06 124 ALA A O 1
ATOM 974 N N . VAL A 1 125 ? -15.302 7.967 26.727 1.00 96.44 125 VAL A N 1
ATOM 975 C CA . VAL A 1 125 ? -14.193 7.340 25.993 1.00 96.44 125 VAL A CA 1
ATOM 976 C C . VAL A 1 125 ? -13.155 8.378 25.569 1.00 96.44 125 VAL A C 1
ATOM 978 O O . VAL A 1 125 ? -11.969 8.136 25.764 1.00 96.44 125 VAL A O 1
ATOM 981 N N . SER A 1 126 ? -13.574 9.540 25.058 1.00 95.81 126 SER A N 1
ATOM 982 C CA . SER A 1 126 ? -12.665 10.634 24.687 1.00 95.81 126 SER A CA 1
ATOM 983 C C . SER A 1 126 ? -11.799 11.053 25.873 1.00 95.81 126 SER A C 1
ATOM 985 O O . SER A 1 126 ? -10.579 11.051 25.767 1.00 95.81 126 SER A O 1
ATOM 987 N N . ASN A 1 127 ? -12.409 11.284 27.038 1.00 96.50 127 ASN A N 1
ATOM 988 C CA . ASN A 1 127 ? -11.680 11.644 28.254 1.00 96.50 127 ASN A CA 1
ATOM 989 C C . ASN A 1 127 ? -10.703 10.546 28.703 1.00 96.50 127 ASN A C 1
ATOM 991 O O . ASN A 1 127 ? -9.665 10.849 29.292 1.00 96.50 127 ASN A O 1
ATOM 995 N N . CYS A 1 128 ? -11.030 9.269 28.479 1.00 96.62 128 CYS A N 1
ATOM 996 C CA . CYS A 1 128 ? -10.103 8.166 28.733 1.00 96.62 128 CYS A CA 1
ATOM 997 C C . CYS A 1 128 ? -8.934 8.159 27.738 1.00 96.62 128 CYS A C 1
ATOM 999 O O . CYS A 1 128 ? -7.807 7.886 28.144 1.00 96.62 128 CYS A O 1
ATOM 1001 N N . LEU A 1 129 ? -9.179 8.464 26.461 1.00 95.62 129 LEU A N 1
ATOM 1002 C CA . LEU A 1 129 ? -8.135 8.553 25.436 1.00 95.62 129 LEU A CA 1
ATOM 1003 C C . LEU A 1 129 ? -7.204 9.748 25.671 1.00 95.62 129 LEU A C 1
ATOM 1005 O O . LEU A 1 129 ? -5.997 9.596 25.522 1.00 95.62 129 LEU A O 1
ATOM 1009 N N . ASP A 1 130 ? -7.734 10.886 26.121 1.00 95.31 130 ASP A N 1
ATOM 1010 C CA . ASP A 1 130 ? -6.953 12.095 26.426 1.00 95.31 130 ASP A CA 1
ATOM 1011 C C . ASP A 1 130 ? -5.963 11.896 27.587 1.00 95.31 130 ASP A C 1
ATOM 1013 O O . ASP A 1 130 ? -4.980 12.626 27.716 1.00 95.31 130 ASP A O 1
ATOM 1017 N N . GLN A 1 131 ? -6.201 10.896 28.440 1.00 95.50 131 GLN A N 1
ATOM 1018 C CA . GLN A 1 131 ? -5.290 10.519 29.526 1.00 95.50 131 GLN A CA 1
ATOM 1019 C C . GLN A 1 131 ? -4.132 9.629 29.057 1.00 95.50 131 GLN A C 1
ATOM 1021 O O . GLN A 1 131 ? -3.175 9.427 29.809 1.00 95.50 131 GLN A O 1
ATOM 1026 N N . LEU A 1 132 ? -4.202 9.072 27.844 1.00 94.94 132 LEU A N 1
ATOM 1027 C CA . LEU A 1 132 ? -3.133 8.246 27.296 1.00 94.94 132 LEU A CA 1
ATOM 1028 C C . LEU A 1 132 ? -2.023 9.130 26.711 1.00 94.94 132 LEU A C 1
ATOM 1030 O O . LEU A 1 132 ? -2.302 10.137 26.059 1.00 94.94 132 LEU A O 1
ATOM 1034 N N . PRO A 1 133 ? -0.745 8.760 26.898 1.00 91.94 133 PRO A N 1
ATOM 1035 C CA . PRO A 1 133 ? 0.354 9.509 26.312 1.00 91.94 133 PRO A CA 1
ATOM 1036 C C . PRO A 1 133 ? 0.297 9.415 24.784 1.00 91.94 133 PRO A C 1
ATOM 1038 O O . PRO A 1 133 ? 0.354 8.325 24.211 1.00 91.94 133 PRO A O 1
ATOM 1041 N N . LEU A 1 134 ? 0.230 10.568 24.118 1.00 90.69 134 LEU A N 1
ATOM 1042 C CA . LEU A 1 134 ? 0.316 10.632 22.665 1.00 90.69 134 LEU A CA 1
ATOM 1043 C C . LEU A 1 134 ? 1.757 10.362 22.222 1.00 90.69 134 LEU A C 1
ATOM 1045 O O . LEU A 1 134 ? 2.670 11.142 22.500 1.00 90.69 134 LEU A O 1
ATOM 1049 N N . MET A 1 135 ? 1.957 9.262 21.504 1.00 89.31 135 MET A N 1
ATOM 1050 C CA . MET A 1 135 ? 3.246 8.928 20.908 1.00 89.31 135 MET A CA 1
ATOM 1051 C C . MET A 1 135 ? 3.329 9.521 19.502 1.00 89.31 135 MET A C 1
ATOM 1053 O O . MET A 1 135 ? 2.548 9.144 18.635 1.00 89.31 135 MET A O 1
ATOM 1057 N N . GLN A 1 136 ? 4.264 10.449 19.278 1.00 85.69 136 GLN A N 1
ATOM 1058 C CA . GLN A 1 136 ? 4.447 11.082 17.963 1.00 85.69 136 GLN A CA 1
ATOM 1059 C C . GLN A 1 136 ? 5.143 10.161 16.956 1.00 85.69 136 GLN A C 1
ATOM 1061 O O . GLN A 1 136 ? 4.885 10.255 15.761 1.00 85.69 136 GLN A O 1
ATOM 1066 N N . GLU A 1 137 ? 5.992 9.249 17.434 1.00 89.81 137 GLU A N 1
ATOM 1067 C CA . GLU A 1 137 ? 6.719 8.306 16.589 1.00 89.81 137 GLU A CA 1
ATOM 1068 C C . GLU A 1 137 ? 6.714 6.911 17.213 1.00 89.81 137 GLU A C 1
ATOM 1070 O O . GLU A 1 137 ? 7.005 6.725 18.400 1.00 89.81 137 GLU A O 1
ATOM 1075 N N . PHE A 1 138 ? 6.401 5.909 16.394 1.00 88.38 138 PHE A N 1
ATOM 1076 C CA . PHE A 1 138 ? 6.552 4.513 16.770 1.00 88.38 138 PHE A CA 1
ATOM 1077 C C . PHE A 1 138 ? 7.963 4.038 16.416 1.00 88.38 138 PHE A C 1
ATOM 1079 O O . PHE A 1 138 ? 8.312 3.911 15.244 1.00 88.38 138 PHE A O 1
ATOM 1086 N N . GLN A 1 139 ? 8.767 3.735 17.434 1.00 87.75 139 GLN A N 1
ATOM 1087 C CA . GLN A 1 139 ? 10.078 3.111 17.264 1.00 87.75 139 GLN A CA 1
ATOM 1088 C C . GLN A 1 139 ? 10.020 1.651 17.731 1.00 87.75 139 GLN A C 1
ATOM 1090 O O . GLN A 1 139 ? 9.871 1.414 18.933 1.00 87.75 139 GLN A O 1
ATOM 1095 N N . PRO A 1 140 ? 10.181 0.660 16.831 1.00 89.88 140 PRO A N 1
ATOM 1096 C CA . PRO A 1 140 ? 10.093 -0.758 17.189 1.00 89.88 140 PRO A CA 1
ATOM 1097 C C . PRO A 1 140 ? 11.029 -1.186 18.331 1.00 89.88 140 PRO A C 1
ATOM 1099 O O . PRO A 1 140 ? 10.687 -2.070 19.112 1.00 89.88 140 PRO A O 1
ATOM 1102 N N . SER A 1 141 ? 12.192 -0.539 18.474 1.00 88.94 141 SER A N 1
ATOM 1103 C CA . SER A 1 141 ? 13.166 -0.810 19.543 1.00 88.94 141 SER A CA 1
ATOM 1104 C C . SER A 1 141 ? 12.614 -0.590 20.951 1.00 88.94 141 SER A C 1
ATOM 1106 O O . SER A 1 141 ? 13.083 -1.225 21.894 1.00 88.94 141 SER A O 1
ATOM 1108 N N . ASN A 1 142 ? 11.617 0.285 21.097 1.00 91.06 142 ASN A N 1
ATOM 1109 C CA . ASN A 1 142 ? 11.035 0.637 22.391 1.00 91.06 142 ASN A CA 1
ATOM 1110 C C . ASN A 1 142 ? 9.967 -0.375 22.846 1.00 91.06 142 ASN A C 1
ATOM 1112 O O . ASN A 1 142 ? 9.504 -0.302 23.981 1.00 91.06 142 ASN A O 1
ATOM 1116 N N . PHE A 1 143 ? 9.603 -1.339 21.991 1.00 91.12 143 PHE A N 1
ATOM 1117 C CA . PHE A 1 143 ? 8.549 -2.324 22.239 1.00 91.12 143 PHE A CA 1
ATOM 1118 C C . PHE A 1 143 ? 9.074 -3.760 22.087 1.00 91.12 143 PHE A C 1
ATOM 1120 O O . PHE A 1 143 ? 8.705 -4.472 21.149 1.00 91.12 143 PHE A O 1
ATOM 1127 N N . PRO A 1 144 ? 9.957 -4.222 22.990 1.00 92.69 144 PRO A N 1
ATOM 1128 C CA . PRO A 1 144 ? 10.475 -5.579 22.925 1.00 92.69 144 PRO A CA 1
ATOM 1129 C C . PRO A 1 144 ? 9.354 -6.600 23.161 1.00 92.69 144 PRO A C 1
ATOM 1131 O O . PRO A 1 144 ? 8.634 -6.536 24.153 1.00 92.69 144 PRO A O 1
ATOM 1134 N N . SER A 1 145 ? 9.254 -7.609 22.293 1.00 93.25 145 SER A N 1
ATOM 1135 C CA . SER A 1 145 ? 8.254 -8.682 22.427 1.00 93.25 145 SER A CA 1
ATOM 1136 C C . SER A 1 145 ? 8.578 -9.707 23.520 1.00 93.25 145 SER A C 1
ATOM 1138 O O . SER A 1 145 ? 7.773 -10.592 23.796 1.00 93.25 145 SER A O 1
ATOM 1140 N N . GLY A 1 146 ? 9.788 -9.666 24.091 1.00 94.25 146 GLY A N 1
ATOM 1141 C CA . GLY A 1 146 ? 10.292 -10.692 25.014 1.00 94.25 146 GLY A CA 1
ATOM 1142 C C . GLY A 1 146 ? 10.560 -12.058 24.363 1.00 94.25 146 GLY A C 1
ATOM 1143 O O . GLY A 1 146 ? 11.046 -12.970 25.029 1.00 94.25 146 GLY A O 1
ATOM 1144 N N . LEU A 1 147 ? 10.304 -12.222 23.059 1.00 94.19 147 LEU A N 1
ATOM 1145 C CA . LEU A 1 147 ? 10.475 -13.504 22.371 1.00 94.19 147 LEU A CA 1
ATOM 1146 C C . LEU A 1 147 ? 11.927 -13.994 22.434 1.00 94.19 147 LEU A C 1
ATOM 1148 O O . LEU A 1 147 ? 12.178 -15.151 22.760 1.00 94.19 147 LEU A O 1
ATOM 1152 N N . TYR A 1 148 ? 12.886 -13.104 22.166 1.00 92.62 148 TYR A N 1
ATOM 1153 C CA . TYR A 1 148 ? 14.306 -13.453 22.183 1.00 92.62 148 TYR A CA 1
ATOM 1154 C C . TYR A 1 148 ? 14.770 -13.941 23.558 1.00 92.62 148 TYR A C 1
ATOM 1156 O O . TYR A 1 148 ? 15.450 -14.957 23.635 1.00 92.62 148 TYR A O 1
ATOM 1164 N N . SER A 1 149 ? 14.385 -13.271 24.650 1.00 91.75 149 SER A N 1
ATOM 1165 C CA . SER A 1 149 ? 14.794 -13.679 26.000 1.00 91.75 149 SER A CA 1
ATOM 1166 C C . SER A 1 149 ? 14.206 -15.038 26.387 1.00 91.75 149 SER A C 1
ATOM 1168 O O . SER A 1 149 ? 14.907 -15.855 26.982 1.00 91.75 149 SER A O 1
ATOM 1170 N N . ILE A 1 150 ? 12.961 -15.324 25.991 1.00 94.38 150 ILE A N 1
ATOM 1171 C CA . ILE A 1 150 ? 12.330 -16.635 26.193 1.00 94.38 150 ILE A CA 1
ATOM 1172 C C . ILE A 1 150 ? 13.057 -17.718 25.384 1.00 94.38 150 ILE A C 1
ATOM 1174 O O . ILE A 1 150 ? 13.408 -18.761 25.940 1.00 94.38 150 ILE A O 1
ATOM 1178 N N . LEU A 1 151 ? 13.318 -17.478 24.095 1.00 94.38 151 LEU A N 1
ATOM 1179 C CA . LEU A 1 151 ? 14.038 -18.423 23.236 1.00 94.38 151 LEU A CA 1
ATOM 1180 C C . LEU A 1 151 ? 15.466 -18.665 23.737 1.00 94.38 151 LEU A C 1
ATOM 1182 O O . LEU A 1 151 ? 15.884 -19.815 23.843 1.00 94.38 151 LEU A O 1
ATOM 1186 N N . ALA A 1 152 ? 16.188 -17.609 24.115 1.00 92.12 152 ALA A N 1
ATOM 1187 C CA . ALA A 1 152 ? 17.540 -17.692 24.656 1.00 92.12 152 ALA A CA 1
ATOM 1188 C C . ALA A 1 152 ? 17.580 -18.484 25.970 1.00 92.12 152 ALA A C 1
ATOM 1190 O O . ALA A 1 152 ? 18.419 -19.370 26.122 1.00 92.12 152 ALA A O 1
ATOM 1191 N N . ARG A 1 153 ? 16.636 -18.237 26.889 1.00 92.81 153 ARG A N 1
ATOM 1192 C CA . ARG A 1 153 ? 16.516 -19.000 28.140 1.00 92.81 153 ARG A CA 1
ATOM 1193 C C . ARG A 1 153 ? 16.252 -20.485 27.879 1.00 92.81 153 ARG A C 1
ATOM 1195 O O . ARG A 1 153 ? 16.859 -21.332 28.524 1.00 92.81 153 ARG A O 1
ATOM 1202 N N . ASN A 1 154 ? 15.366 -20.807 26.936 1.00 89.25 154 ASN A N 1
ATOM 1203 C CA . ASN A 1 154 ? 15.044 -22.196 26.593 1.00 89.25 154 ASN A CA 1
ATOM 1204 C C . ASN A 1 154 ? 16.212 -22.908 25.894 1.00 89.25 154 ASN A C 1
ATOM 1206 O O . ASN A 1 154 ? 16.483 -24.069 26.188 1.00 89.25 154 ASN A O 1
ATOM 1210 N N . LEU A 1 155 ? 16.947 -22.210 25.024 1.00 89.44 155 LEU A N 1
ATOM 1211 C CA . LEU A 1 155 ? 18.173 -22.734 24.418 1.00 89.44 155 LEU A CA 1
ATOM 1212 C C . LEU A 1 155 ? 19.241 -23.013 25.484 1.00 89.44 155 LEU A C 1
ATOM 1214 O O . LEU A 1 155 ? 19.815 -24.097 25.493 1.00 89.44 155 LEU A O 1
ATOM 1218 N N . GLN A 1 156 ? 19.452 -22.091 26.427 1.00 79.81 156 GLN A N 1
ATOM 1219 C CA . GLN A 1 156 ? 20.389 -22.278 27.541 1.00 79.81 156 GLN A CA 1
ATOM 1220 C C . GLN A 1 156 ? 19.988 -23.452 28.446 1.00 79.81 156 GLN A C 1
ATOM 1222 O O . GLN A 1 156 ? 20.837 -24.262 28.823 1.00 79.81 156 GLN A O 1
ATOM 1227 N N . HIS A 1 157 ? 18.696 -23.592 28.751 1.00 66.50 157 HIS A N 1
ATOM 1228 C CA . HIS A 1 157 ? 18.183 -24.714 29.535 1.00 66.50 157 HIS A CA 1
ATOM 1229 C C . HIS A 1 157 ? 18.410 -26.060 28.827 1.00 66.50 157 HIS A C 1
ATOM 1231 O O . HIS A 1 157 ? 18.847 -27.016 29.462 1.00 66.50 157 HIS A O 1
ATOM 1237 N N . ASN A 1 158 ? 18.207 -26.127 27.509 1.00 59.66 158 ASN A N 1
ATOM 1238 C CA . ASN A 1 158 ? 18.473 -27.341 26.733 1.00 59.66 158 ASN A CA 1
ATOM 1239 C C . ASN A 1 158 ? 19.973 -27.678 26.683 1.00 59.66 158 ASN A C 1
ATOM 1241 O O . ASN A 1 158 ? 20.342 -28.838 26.839 1.00 59.66 158 ASN A O 1
ATOM 1245 N N . THR A 1 159 ? 20.855 -26.677 26.574 1.00 59.41 159 THR A N 1
ATOM 1246 C CA . THR A 1 159 ? 22.313 -26.910 26.600 1.00 59.41 159 THR A CA 1
ATOM 1247 C C . THR A 1 159 ? 22.848 -27.353 27.966 1.00 59.41 159 THR A C 1
ATOM 1249 O O . THR A 1 159 ? 23.875 -28.025 28.035 1.00 59.41 159 THR A O 1
ATOM 1252 N N . LEU A 1 160 ? 22.171 -27.002 29.066 1.00 55.25 160 LEU A N 1
ATOM 1253 C CA . LEU A 1 160 ? 22.536 -27.462 30.411 1.00 55.25 160 LEU A CA 1
ATOM 1254 C C . LEU A 1 160 ? 21.966 -28.850 30.734 1.00 55.25 160 LEU A C 1
ATOM 1256 O O . LEU A 1 160 ? 22.556 -29.566 31.541 1.00 55.25 160 LEU A O 1
ATOM 1260 N N . HIS A 1 161 ? 20.867 -29.257 30.092 1.00 53.16 161 HIS A N 1
ATOM 1261 C CA . HIS A 1 161 ? 20.284 -30.587 30.285 1.00 53.16 161 HIS A CA 1
ATOM 1262 C C . HIS A 1 161 ? 21.004 -31.690 29.485 1.00 53.16 161 HIS A C 1
ATOM 1264 O O . HIS A 1 161 ? 21.081 -32.820 29.967 1.00 53.16 161 HIS A O 1
ATOM 1270 N N . ASP A 1 162 ? 21.597 -31.371 28.327 1.00 50.06 162 ASP A N 1
ATOM 1271 C CA . ASP A 1 162 ? 22.370 -32.341 27.525 1.00 50.06 162 ASP A CA 1
ATOM 1272 C C . ASP A 1 162 ? 23.759 -32.661 28.109 1.00 50.06 162 ASP A C 1
ATOM 1274 O O . ASP A 1 162 ? 24.306 -33.738 27.868 1.00 50.06 162 ASP A O 1
ATOM 1278 N N . ASN A 1 163 ? 24.321 -31.787 28.952 1.00 46.38 163 ASN A N 1
ATOM 1279 C CA . ASN A 1 163 ? 25.623 -32.029 29.586 1.00 46.38 163 ASN A CA 1
ATOM 1280 C C . ASN A 1 163 ? 25.562 -32.938 30.828 1.00 46.38 163 ASN A C 1
ATOM 1282 O O . ASN A 1 163 ? 26.608 -33.346 31.330 1.00 46.38 163 ASN A O 1
ATOM 1286 N N . ASN A 1 164 ? 24.367 -33.310 31.302 1.00 46.75 164 ASN A N 1
ATOM 1287 C CA . ASN A 1 164 ? 24.204 -34.177 32.476 1.00 46.75 164 ASN A CA 1
ATOM 1288 C C . ASN A 1 164 ? 23.829 -35.630 32.143 1.00 46.75 164 ASN A C 1
ATOM 1290 O O . ASN A 1 164 ? 23.727 -36.445 33.057 1.00 46.75 164 ASN A O 1
ATOM 1294 N N . HIS A 1 165 ? 23.682 -35.999 30.865 1.00 46.69 165 HIS A N 1
ATOM 1295 C CA . HIS A 1 165 ? 23.320 -37.374 30.490 1.00 46.69 165 HIS A CA 1
ATOM 1296 C C . HIS A 1 165 ? 24.499 -38.321 30.215 1.00 46.69 165 HIS A C 1
ATOM 1298 O O . HIS A 1 165 ? 24.266 -39.505 29.975 1.00 46.69 165 HIS A O 1
ATOM 1304 N N . PHE A 1 166 ? 25.753 -37.858 30.316 1.00 41.22 166 PHE A N 1
ATOM 1305 C CA . PHE A 1 166 ? 26.932 -38.723 30.149 1.00 41.22 166 PHE A CA 1
ATOM 1306 C C . PHE A 1 166 ? 27.663 -39.115 31.439 1.00 41.22 166 PHE A C 1
ATOM 1308 O O . PHE A 1 166 ? 28.518 -39.995 31.380 1.00 41.22 166 PHE A O 1
ATOM 1315 N N . LEU A 1 167 ? 27.325 -38.553 32.606 1.00 42.56 167 LEU A N 1
ATOM 1316 C CA . LEU A 1 167 ? 27.968 -38.918 33.878 1.00 42.56 167 LEU A CA 1
ATOM 1317 C C . LEU A 1 167 ? 27.018 -38.799 35.083 1.00 42.56 167 LEU A C 1
ATOM 1319 O O . LEU A 1 167 ? 27.258 -37.995 35.973 1.00 42.56 167 LEU A O 1
ATOM 1323 N N . ASN A 1 168 ? 25.951 -39.599 35.141 1.00 35.19 168 ASN A N 1
ATOM 1324 C CA . ASN A 1 168 ? 25.535 -40.238 36.399 1.00 35.19 168 ASN A CA 1
ATOM 1325 C C . ASN A 1 168 ? 24.365 -41.194 36.163 1.00 35.19 168 ASN A C 1
ATOM 1327 O O . ASN A 1 168 ? 23.207 -40.794 36.057 1.00 35.19 168 ASN A O 1
ATOM 1331 N N . GLY A 1 169 ? 24.665 -42.489 36.133 1.00 39.81 169 GLY A N 1
ATOM 1332 C CA . GLY A 1 169 ? 23.675 -43.483 36.507 1.00 39.81 169 GLY A CA 1
ATOM 1333 C C . GLY A 1 169 ? 23.537 -43.474 38.025 1.00 39.81 169 GLY A C 1
ATOM 1334 O O . GLY A 1 169 ? 24.523 -43.741 38.705 1.00 39.81 169 GLY A O 1
ATOM 1335 N N . SER A 1 170 ? 22.345 -43.161 38.539 1.00 35.31 170 SER A N 1
ATOM 1336 C CA . SER A 1 170 ? 21.685 -43.830 39.679 1.00 35.31 170 SER A CA 1
ATOM 1337 C C . SER A 1 170 ? 20.491 -43.009 40.183 1.00 35.31 170 SER A C 1
ATOM 1339 O O . SER A 1 170 ? 20.652 -41.918 40.714 1.00 35.31 170 SER A O 1
ATOM 1341 N N . SER A 1 171 ? 19.303 -43.590 40.006 1.00 42.78 171 SER A N 1
ATOM 1342 C CA . SER A 1 171 ? 18.237 -43.761 41.006 1.00 42.78 171 SER A CA 1
ATOM 1343 C C . SER A 1 171 ? 17.888 -42.602 41.954 1.00 42.78 171 SER A C 1
ATOM 1345 O O . SER A 1 171 ? 18.586 -42.370 42.932 1.00 42.78 171 SER A O 1
ATOM 1347 N N . ASN A 1 172 ? 16.715 -41.988 41.774 1.00 34.28 172 ASN A N 1
ATOM 1348 C CA . ASN A 1 172 ? 15.506 -42.258 42.576 1.00 34.28 172 ASN A CA 1
ATOM 1349 C C . ASN A 1 172 ? 14.452 -41.166 42.352 1.00 34.28 172 ASN A C 1
ATOM 1351 O O . ASN A 1 172 ? 14.725 -39.971 42.401 1.00 34.28 172 ASN A O 1
ATOM 1355 N N . CYS A 1 173 ? 13.223 -41.611 42.131 1.00 40.69 173 CYS A N 1
ATOM 1356 C CA . CYS A 1 173 ? 12.019 -40.801 42.134 1.00 40.69 173 CYS A CA 1
ATOM 1357 C C . CYS A 1 173 ? 11.568 -40.599 43.588 1.00 40.69 173 CYS A C 1
ATOM 1359 O O . CYS A 1 173 ? 11.109 -41.546 44.221 1.00 40.69 173 CYS A O 1
ATOM 1361 N N . GLU A 1 174 ? 11.652 -39.370 44.097 1.00 30.14 174 GLU A N 1
ATOM 1362 C CA . GLU A 1 174 ? 10.974 -38.964 45.332 1.00 30.14 174 GLU A CA 1
ATOM 1363 C C . GLU A 1 174 ? 9.962 -37.850 45.037 1.00 30.14 174 GLU A C 1
ATOM 1365 O O . GLU A 1 174 ? 10.277 -36.797 44.484 1.00 30.14 174 GLU A O 1
ATOM 1370 N N . MET A 1 175 ? 8.708 -38.132 45.390 1.00 41.72 175 MET A N 1
ATOM 1371 C CA . MET A 1 175 ? 7.613 -37.172 45.500 1.00 41.72 175 MET A CA 1
ATOM 1372 C C . MET A 1 175 ? 7.819 -36.293 46.740 1.00 41.72 175 MET A C 1
ATOM 1374 O O . MET A 1 175 ? 8.044 -36.830 47.821 1.00 41.72 175 MET A O 1
ATOM 1378 N N . GLY A 1 176 ? 7.607 -34.975 46.630 1.00 32.38 176 GLY A N 1
ATOM 1379 C CA . GLY A 1 176 ? 7.322 -34.155 47.814 1.00 32.38 176 GLY A CA 1
ATOM 1380 C C . GLY A 1 176 ? 7.569 -32.646 47.712 1.00 32.38 176 GLY A C 1
ATOM 1381 O O . GLY A 1 176 ? 8.706 -32.202 47.670 1.00 32.38 176 GLY A O 1
ATOM 1382 N N . ASN A 1 177 ? 6.468 -31.898 47.845 1.00 30.02 177 ASN A N 1
ATOM 1383 C CA . ASN A 1 177 ? 6.313 -30.561 48.444 1.00 30.02 177 ASN A CA 1
ATOM 1384 C C . ASN A 1 177 ? 6.806 -29.277 47.738 1.00 30.02 177 ASN A C 1
ATOM 1386 O O . ASN A 1 177 ? 7.941 -28.841 47.862 1.00 30.02 177 ASN A O 1
ATOM 1390 N N . SER A 1 178 ? 5.815 -28.600 47.136 1.00 42.75 178 SER A N 1
ATOM 1391 C CA . SER A 1 178 ? 5.387 -27.206 47.377 1.00 42.75 178 SER A CA 1
ATOM 1392 C C . SER A 1 178 ? 6.434 -26.145 47.740 1.00 42.75 178 SER A C 1
ATOM 1394 O O . SER A 1 178 ? 6.992 -26.189 48.833 1.00 42.75 178 SER A O 1
ATOM 1396 N N . SER A 1 179 ? 6.503 -25.080 46.930 1.00 31.08 179 SER A N 1
ATOM 1397 C CA . SER A 1 179 ? 6.465 -23.670 47.378 1.00 31.08 179 SER A CA 1
ATOM 1398 C C . SER A 1 179 ? 6.319 -22.727 46.174 1.00 31.08 179 SER A C 1
ATOM 1400 O O . SER A 1 179 ? 7.209 -22.634 45.333 1.00 31.08 179 SER A O 1
ATOM 1402 N N . HIS A 1 180 ? 5.187 -22.026 46.093 1.00 43.50 180 HIS A N 1
ATOM 1403 C CA . HIS A 1 180 ? 5.013 -20.841 45.247 1.00 43.50 180 HIS A CA 1
ATOM 1404 C C . HIS A 1 180 ? 5.954 -19.715 45.714 1.00 43.50 180 HIS A C 1
ATOM 1406 O O . HIS A 1 180 ? 6.009 -19.481 46.923 1.00 43.50 180 HIS A O 1
ATOM 1412 N N . PRO A 1 181 ? 6.592 -18.934 44.824 1.00 38.91 181 PRO A N 1
ATOM 1413 C CA . PRO A 1 181 ? 7.058 -17.605 45.174 1.00 38.91 181 PRO A CA 1
ATOM 1414 C C . PRO A 1 181 ? 5.982 -16.561 44.849 1.00 38.91 181 PRO A C 1
ATOM 1416 O O . PRO A 1 181 ? 5.340 -16.589 43.796 1.00 38.91 181 PRO A O 1
ATOM 1419 N N . ALA A 1 182 ? 5.777 -15.678 45.820 1.00 30.59 182 ALA A N 1
ATOM 1420 C CA . ALA A 1 182 ? 4.825 -14.584 45.830 1.00 30.59 182 ALA A CA 1
ATOM 1421 C C . ALA A 1 182 ? 5.155 -13.501 44.787 1.00 30.59 182 ALA A C 1
ATOM 1423 O O . ALA A 1 182 ? 6.315 -13.246 44.475 1.00 30.59 182 ALA A O 1
ATOM 1424 N N . LEU A 1 183 ? 4.098 -12.867 44.277 1.00 33.88 183 LEU A N 1
ATOM 1425 C CA . LEU A 1 183 ? 4.133 -11.657 43.460 1.00 33.88 183 LEU A CA 1
ATOM 1426 C C . LEU A 1 183 ? 4.486 -10.448 44.338 1.00 33.88 183 LEU A C 1
ATOM 1428 O O . LEU A 1 183 ? 3.757 -10.136 45.281 1.00 33.88 183 LEU A O 1
ATOM 1432 N N . ASP A 1 184 ? 5.569 -9.754 43.994 1.00 33.62 184 ASP A N 1
ATOM 1433 C CA . ASP A 1 184 ? 5.958 -8.484 44.604 1.00 33.62 184 ASP A CA 1
ATOM 1434 C C . ASP A 1 184 ? 5.115 -7.316 44.053 1.00 33.62 184 ASP A C 1
ATOM 1436 O O . ASP A 1 184 ? 5.217 -6.912 42.897 1.00 33.62 184 ASP A O 1
ATOM 1440 N N . VAL A 1 185 ? 4.216 -6.845 44.919 1.00 34.41 185 VAL A N 1
ATOM 1441 C CA . VAL A 1 185 ? 4.024 -5.459 45.389 1.00 34.41 185 VAL A CA 1
ATOM 1442 C C . VAL A 1 185 ? 4.248 -4.306 44.389 1.00 34.41 185 VAL A C 1
ATOM 1444 O O . VAL A 1 185 ? 5.369 -3.904 44.089 1.00 34.41 185 VAL A O 1
ATOM 1447 N N . TRP A 1 186 ? 3.139 -3.659 44.011 1.00 32.12 186 TRP A N 1
ATOM 1448 C CA . TRP A 1 186 ? 3.085 -2.258 43.561 1.00 32.12 186 TRP A CA 1
ATOM 1449 C C . TRP A 1 186 ? 3.093 -1.288 44.763 1.00 32.12 186 TRP A C 1
ATOM 1451 O O . TRP A 1 186 ? 2.511 -1.624 45.798 1.00 32.12 186 TRP A O 1
ATOM 1461 N N . PRO A 1 187 ? 3.669 -0.071 44.661 1.00 42.22 187 PRO A N 1
ATOM 1462 C CA . PRO A 1 187 ? 3.686 0.868 45.776 1.00 42.22 187 PRO A CA 1
ATOM 1463 C C . PRO A 1 187 ? 2.495 1.850 45.797 1.00 42.22 187 PRO A C 1
ATOM 1465 O O . PRO A 1 187 ? 2.312 2.649 44.886 1.00 42.22 187 PRO A O 1
ATOM 1468 N N . ASN A 1 188 ? 1.808 1.825 46.946 1.00 33.12 188 ASN A N 1
ATOM 1469 C CA . ASN A 1 188 ? 1.234 2.929 47.737 1.00 33.12 188 ASN A CA 1
ATOM 1470 C C . ASN A 1 188 ? 0.082 3.806 47.194 1.00 33.12 188 ASN A C 1
ATOM 1472 O O . ASN A 1 188 ? 0.302 4.799 46.508 1.00 33.12 188 ASN A O 1
ATOM 1476 N N . GLU A 1 189 ? -1.115 3.575 47.753 1.00 32.31 189 GLU A N 1
ATOM 1477 C CA . GLU A 1 189 ? -2.104 4.617 48.085 1.00 32.31 189 GLU A CA 1
ATOM 1478 C C . GLU A 1 189 ? -2.084 4.909 49.608 1.00 32.31 189 GLU A C 1
ATOM 1480 O O . GLU A 1 189 ? -1.856 3.992 50.406 1.00 32.31 189 GLU A O 1
ATOM 1485 N N . PRO A 1 190 ? -2.328 6.157 50.056 1.00 36.41 190 PRO A N 1
ATOM 1486 C CA . PRO A 1 190 ? -2.282 6.526 51.471 1.00 36.41 190 PRO A CA 1
ATOM 1487 C C . PRO A 1 190 ? -3.618 6.285 52.203 1.00 36.41 190 PRO A C 1
ATOM 1489 O O . PRO A 1 190 ? -4.658 6.822 51.828 1.00 36.41 190 PRO A O 1
ATOM 1492 N N . GLN A 1 191 ? -3.583 5.551 53.323 1.00 34.00 191 GLN A N 1
ATOM 1493 C CA . GLN A 1 191 ? -4.709 5.442 54.260 1.00 34.00 191 GLN A CA 1
ATOM 1494 C C . GLN A 1 191 ? -4.716 6.588 55.283 1.00 34.00 191 GLN A C 1
ATOM 1496 O O . GLN A 1 191 ? -3.821 6.703 56.122 1.00 34.00 191 GLN A O 1
ATOM 1501 N N . THR A 1 192 ? -5.787 7.380 55.285 1.00 35.09 192 THR A N 1
ATOM 1502 C CA . THR A 1 192 ? -6.192 8.231 56.410 1.00 35.09 192 THR A CA 1
ATOM 1503 C C . THR A 1 192 ? -7.014 7.421 57.416 1.00 35.09 192 THR A C 1
ATOM 1505 O O . THR A 1 192 ? -7.915 6.657 57.074 1.00 35.09 192 THR A O 1
ATOM 1508 N N . ARG A 1 193 ? -6.677 7.576 58.700 1.00 34.16 193 ARG A N 1
ATOM 1509 C CA . ARG A 1 193 ? -7.253 6.841 59.830 1.00 34.16 193 ARG A CA 1
ATOM 1510 C C . ARG A 1 193 ? -8.106 7.782 60.683 1.00 34.16 193 ARG A C 1
ATOM 1512 O O . ARG A 1 193 ? -7.584 8.765 61.196 1.00 34.16 193 ARG A O 1
ATOM 1519 N N . GLY A 1 194 ? -9.351 7.383 60.953 1.00 30.06 194 GLY A N 1
ATOM 1520 C CA . GLY A 1 194 ? -9.992 7.590 62.260 1.00 30.06 194 GLY A CA 1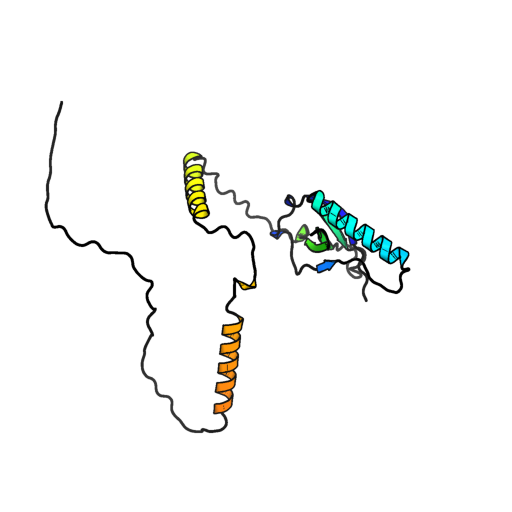
ATOM 1521 C C . GLY A 1 194 ? -11.303 8.386 62.286 1.00 30.06 194 GLY A C 1
ATOM 1522 O O . GLY A 1 194 ? -11.327 9.551 61.916 1.00 30.06 194 GLY A O 1
ATOM 1523 N N . GLY A 1 195 ? -12.364 7.781 62.847 1.00 30.41 195 GLY A N 1
ATOM 1524 C CA . GLY A 1 195 ? -13.514 8.537 63.369 1.00 30.41 195 GLY A CA 1
ATOM 1525 C C . GLY A 1 195 ? -14.858 7.801 63.509 1.00 30.41 195 GLY A C 1
ATOM 1526 O O . GLY A 1 195 ? -15.734 7.981 62.683 1.00 30.41 195 GLY A O 1
ATOM 1527 N N . SER A 1 196 ? -15.014 7.010 64.579 1.00 33.22 196 SER A N 1
ATOM 1528 C CA . SER A 1 196 ? -16.237 6.669 65.352 1.00 33.22 196 SER A CA 1
ATOM 1529 C C . SER A 1 196 ? -17.666 6.633 64.749 1.00 33.22 196 SER A C 1
ATOM 1531 O O . SER A 1 196 ? -18.288 7.654 64.502 1.00 33.22 196 SER A O 1
ATOM 1533 N N . LYS A 1 197 ? -18.235 5.412 64.778 1.00 36.09 197 LYS A N 1
ATOM 1534 C CA . LYS A 1 197 ? -19.413 4.925 65.557 1.00 36.09 197 LYS A CA 1
ATOM 1535 C C . LYS A 1 197 ? -20.747 5.718 65.621 1.00 36.09 197 LYS A C 1
ATOM 1537 O O . LYS A 1 197 ? -20.805 6.744 66.279 1.00 36.09 197 LYS A O 1
ATOM 1542 N N . HIS A 1 198 ? -21.815 4.991 65.219 1.00 32.38 198 HIS A N 1
ATOM 1543 C CA . HIS A 1 198 ? -23.186 4.886 65.800 1.00 32.38 198 HIS A CA 1
ATOM 1544 C C . HIS A 1 198 ? -24.070 6.166 65.799 1.00 32.38 198 HIS A C 1
ATOM 1546 O O . HIS A 1 198 ? -23.589 7.247 66.069 1.00 32.38 198 HIS A O 1
ATOM 1552 N N . THR A 1 199 ? -25.388 6.191 65.544 1.00 32.78 199 THR A N 1
ATOM 1553 C CA . THR A 1 199 ? -26.486 5.206 65.614 1.00 32.78 199 THR A CA 1
ATOM 1554 C C . THR A 1 199 ? -27.762 5.811 64.986 1.00 32.78 199 THR A C 1
ATOM 1556 O O . THR A 1 199 ? -27.984 7.005 65.115 1.00 32.78 199 THR A O 1
ATOM 1559 N N . ARG A 1 200 ? -28.613 4.946 64.407 1.00 31.58 200 ARG A N 1
ATOM 1560 C CA . ARG A 1 200 ? -30.101 4.935 64.382 1.00 31.58 200 ARG A CA 1
ATOM 1561 C C . ARG A 1 200 ? -30.909 6.256 64.410 1.00 31.58 200 ARG A C 1
ATOM 1563 O O . ARG A 1 200 ? -30.953 6.929 65.428 1.00 31.58 200 ARG A O 1
ATOM 1570 N N . GLY A 1 201 ? -31.836 6.353 63.447 1.00 29.28 201 GLY A N 1
ATOM 1571 C CA . GLY A 1 201 ? -33.270 6.320 63.782 1.00 29.28 201 GLY A CA 1
ATOM 1572 C C . GLY A 1 201 ? -34.113 7.573 63.508 1.00 29.28 201 GLY A C 1
ATOM 1573 O O . GLY A 1 201 ? -34.232 8.430 64.366 1.00 29.28 201 GLY A O 1
ATOM 1574 N N . SER A 1 202 ? -34.811 7.529 62.370 1.00 34.06 202 SER A N 1
ATOM 1575 C CA . SER A 1 202 ? -36.250 7.801 62.197 1.00 34.06 202 SER A CA 1
ATOM 1576 C C . SER A 1 202 ? -36.869 9.200 62.398 1.00 34.06 202 SER A C 1
ATOM 1578 O O . SER A 1 202 ? -36.810 9.821 63.449 1.00 34.06 202 SER A O 1
ATOM 1580 N N . SER A 1 203 ? -37.716 9.497 61.402 1.00 35.00 203 SER A N 1
ATOM 1581 C CA . SER A 1 203 ? -39.040 10.147 61.446 1.00 35.00 203 SER A CA 1
ATOM 1582 C C . SER A 1 203 ? -39.191 11.678 61.376 1.00 35.00 203 SER A C 1
ATOM 1584 O O . SER A 1 203 ? -38.911 12.416 62.309 1.00 35.00 203 SER A O 1
ATOM 1586 N N . SER A 1 204 ? -39.852 12.058 60.271 1.00 36.47 204 SER A N 1
ATOM 1587 C CA . SER A 1 204 ? -41.102 12.836 60.186 1.00 36.47 204 SER A CA 1
ATOM 1588 C C . SER A 1 204 ? -41.074 14.374 60.190 1.00 36.47 204 SER A C 1
ATOM 1590 O O . SER A 1 204 ? -40.877 15.008 61.216 1.00 36.47 204 SER A O 1
ATOM 1592 N N . SER A 1 205 ? -41.503 14.903 59.035 1.00 37.31 205 SER A N 1
ATOM 1593 C CA . SER A 1 205 ? -42.634 15.835 58.856 1.00 37.31 205 SER A CA 1
ATOM 1594 C C . SER A 1 205 ? -42.494 17.341 59.124 1.00 37.31 205 SER A C 1
ATOM 1596 O O . SER A 1 205 ? -42.248 17.789 60.234 1.00 37.31 205 SER A O 1
ATOM 1598 N N . SER A 1 206 ? -42.975 18.068 58.104 1.00 36.59 206 SER A N 1
ATOM 1599 C CA . SER A 1 206 ? -43.797 19.293 58.135 1.00 36.59 206 SER A CA 1
ATOM 1600 C C . SER A 1 206 ? -43.147 20.673 57.978 1.00 36.59 206 SER A C 1
ATOM 1602 O O . SER A 1 206 ? -42.483 21.183 58.868 1.00 36.59 206 SER A O 1
ATOM 1604 N N . LYS A 1 207 ? -43.584 21.308 56.875 1.00 40.06 207 LYS A N 1
ATOM 1605 C CA . LYS A 1 207 ? -44.064 22.696 56.717 1.00 40.06 207 LYS A CA 1
ATOM 1606 C C . LYS A 1 207 ? -43.166 23.839 57.209 1.00 40.06 207 LYS A C 1
ATOM 1608 O O . LYS A 1 207 ? -43.112 24.116 58.403 1.00 40.06 207 LYS A O 1
ATOM 1613 N N . LYS A 1 208 ? -42.779 24.696 56.265 1.00 44.66 208 LYS A N 1
ATOM 1614 C CA . LYS A 1 208 ? -43.501 25.946 55.971 1.00 44.66 208 LYS A CA 1
ATOM 1615 C C . LYS A 1 208 ? -43.171 26.433 54.569 1.00 44.66 208 LYS A C 1
ATOM 1617 O O . LYS A 1 208 ? -42.049 26.135 54.116 1.00 44.66 208 LYS A O 1
#

Organism: Coptotermes formosanus (NCBI:txid36987)

Foldseek 3Di:
DDDWDKAFPDKDALVRDDCVQWDDDKDKDAQDPDPVDDPVVSVVSNVVQLVVLQVCVVRNIKTKIWIPPDPVPCNPDIWIWIWHHPSHITIITTGHDPVNDDPDPPVPPPPPPPVVVVVVVVVVVVVVVVPDDDDPDDDVVVPDPCPVVVVVVVVVVVVVVVVPPPDDDDDDDDDDDDDDDDDDDDDDDDDDDDDDDDDDDDDDDDDD

pLDDT: mean 75.95, std 23.83, range [29.28, 97.44]

Radius of gyration: 32.64 Å; chains: 1; bounding box: 72×70×88 Å

Secondary structure (DSSP, 8-state):
----EEEEEEEEEGGGS-GGGEEEEEEEE-----TTS-HHHHHHHHHHHHHHHHHHHHTTEEEEEEEES--TT-TT---EEEEEE-SS-EEEEEEPPGGG--------------HHHHHHHHHHHHHHHHTS---S---GGGS--SHHHHHHHHHHHHHHHHTTSSS------------PPPP-----PPPP----------------